Protein AF-A0A293MND3-F1 (afdb_monomer)

pLDDT: mean 81.27, std 21.1, range [29.98, 97.94]

Mean predicted aligned error: 9.17 Å

Solvent-accessible surface area (backbone atoms only — not comparable to full-atom values): 12453 Å² total; per-residue (Å²): 131,61,55,78,45,70,45,90,93,72,43,37,33,69,82,45,55,58,53,51,34,30,50,55,45,44,54,54,45,55,52,48,31,67,74,49,74,61,74,60,87,83,86,45,81,35,74,48,58,40,97,71,32,76,82,45,44,45,76,52,89,64,84,83,68,97,66,94,76,72,95,71,58,68,76,74,62,46,69,70,52,26,52,35,52,50,43,49,52,50,49,55,59,71,43,42,68,59,53,53,51,31,53,52,46,24,74,76,73,65,50,61,44,67,34,49,44,34,77,81,40,71,84,43,71,81,39,63,80,53,81,70,45,34,25,46,57,87,50,29,48,34,47,62,73,84,62,90,89,60,54,57,47,77,45,76,33,72,46,90,57,75,73,85,64,96,85,57,95,44,74,62,41,68,37,76,44,82,44,72,48,56,98,48,64,74,38,58,52,72,36,47,48,74,39,100,58,92,78,52,75,17,41,22,48,46,82

Radius of gyration: 21.66 Å; Cα contacts (8 Å, |Δi|>4): 285; chains: 1; bounding box: 49×46×65 Å

Foldseek 3Di:
DDQQDADPPRDGCVVCVQVVQQVVLVVVQVVVCVVVVVPDDDADEGAGDDVPSVVRHYYDPPDPDPDDDDDPDQPVPDDLSNQQVVLVVVVVVVCPVLVVVQVVVCVVPVDHQKAQPCVQQVVFPVSPPDDQWIDRHQAEIEHEDPDPPDQKDWDAQADDQPDDPPPDPADTHPDIDIDTDDSHQPPQAFHARQGPPRDHRHTYRYD

Structure (mmCIF, N/CA/C/O backbone):
data_AF-A0A293MND3-F1
#
_entry.id   AF-A0A293MND3-F1
#
loop_
_atom_site.group_PDB
_atom_site.id
_atom_site.type_symbol
_atom_site.label_atom_id
_atom_site.label_alt_id
_atom_site.label_comp_id
_atom_site.label_asym_id
_atom_site.label_entity_id
_atom_site.label_seq_id
_atom_site.pdbx_PDB_ins_code
_atom_site.Cartn_x
_atom_site.Cartn_y
_atom_site.Cartn_z
_atom_site.occupancy
_atom_site.B_iso_or_equiv
_atom_site.auth_seq_id
_atom_site.auth_comp_id
_atom_site.auth_asym_id
_atom_site.auth_atom_id
_atom_site.pdbx_PDB_model_num
ATOM 1 N N . MET A 1 1 ? -0.030 5.492 -26.997 1.00 87.81 1 MET A N 1
ATOM 2 C CA . MET A 1 1 ? 0.801 5.188 -28.184 1.00 87.81 1 MET A CA 1
ATOM 3 C C . MET A 1 1 ? -0.039 4.383 -29.156 1.00 87.81 1 MET A C 1
ATOM 5 O O . MET A 1 1 ? -0.885 3.617 -28.701 1.00 87.81 1 MET A O 1
ATOM 9 N N . HIS A 1 2 ? 0.155 4.570 -30.461 1.00 95.88 2 HIS A N 1
ATOM 10 C CA . HIS A 1 2 ? -0.535 3.750 -31.454 1.00 95.88 2 HIS A CA 1
ATOM 11 C C . HIS A 1 2 ? -0.013 2.309 -31.413 1.00 95.88 2 HIS A C 1
ATOM 13 O O . HIS A 1 2 ? 1.126 2.059 -31.014 1.00 95.88 2 HIS A O 1
ATOM 19 N N . LYS A 1 3 ? -0.876 1.346 -31.757 1.00 96.44 3 LYS A N 1
ATOM 20 C CA . LYS A 1 3 ? -0.573 -0.090 -31.636 1.00 96.44 3 LYS A CA 1
ATOM 21 C C . LYS A 1 3 ? 0.555 -0.549 -32.565 1.00 96.44 3 LYS A C 1
ATOM 23 O O . LYS A 1 3 ? 1.229 -1.513 -32.232 1.00 96.44 3 LYS A O 1
ATOM 28 N N . ASP A 1 4 ? 0.731 0.135 -33.686 1.00 96.81 4 ASP A N 1
ATOM 29 C CA . ASP A 1 4 ? 1.693 -0.106 -34.766 1.00 96.81 4 ASP A CA 1
ATOM 30 C C . ASP A 1 4 ? 3.052 0.585 -34.560 1.00 96.81 4 ASP A C 1
ATOM 32 O O . ASP A 1 4 ? 3.994 0.324 -35.310 1.00 96.81 4 ASP A O 1
ATOM 36 N N . CYS A 1 5 ? 3.196 1.429 -33.529 1.00 97.44 5 CYS A N 1
ATOM 37 C CA . CYS A 1 5 ? 4.492 2.002 -33.173 1.00 97.44 5 CYS A CA 1
ATOM 38 C C . CYS A 1 5 ? 5.519 0.885 -32.927 1.00 97.44 5 CYS A C 1
ATOM 40 O O . CYS A 1 5 ? 5.241 -0.067 -32.194 1.00 97.44 5 CYS A O 1
ATOM 42 N N . LYS A 1 6 ? 6.714 1.023 -33.508 1.00 96.88 6 LYS A N 1
ATOM 43 C CA . LYS A 1 6 ? 7.797 0.038 -33.400 1.00 96.88 6 LYS A CA 1
ATOM 44 C C . LYS A 1 6 ? 8.719 0.350 -32.218 1.00 96.88 6 LYS A C 1
ATOM 46 O O . LYS A 1 6 ? 9.127 1.494 -32.031 1.00 96.88 6 LYS A O 1
ATOM 51 N N . HIS A 1 7 ? 9.044 -0.675 -31.436 1.00 95.06 7 HIS A N 1
ATOM 52 C CA . HIS A 1 7 ? 10.008 -0.659 -30.329 1.00 95.06 7 HIS A CA 1
ATOM 53 C C . HIS A 1 7 ? 11.330 -1.314 -30.761 1.00 95.06 7 HIS A C 1
ATOM 55 O O . HIS A 1 7 ? 11.438 -1.881 -31.852 1.00 95.06 7 HIS A O 1
ATOM 61 N N . THR A 1 8 ? 12.350 -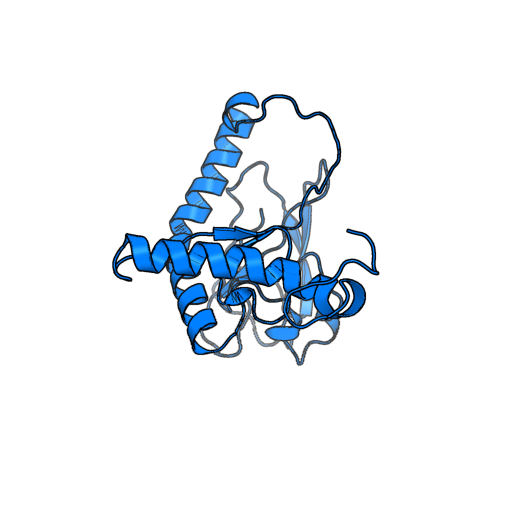1.252 -29.901 1.00 93.31 8 THR A N 1
ATOM 62 C CA . THR A 1 8 ? 13.639 -1.929 -30.117 1.00 93.31 8 THR A CA 1
ATOM 63 C C . THR A 1 8 ? 13.438 -3.407 -30.461 1.00 93.31 8 THR A C 1
ATOM 65 O O . THR A 1 8 ? 12.665 -4.100 -29.803 1.00 93.31 8 THR A O 1
ATOM 68 N N . GLY A 1 9 ? 14.132 -3.896 -31.494 1.00 94.31 9 GLY A N 1
ATOM 69 C CA . GLY A 1 9 ? 13.978 -5.269 -31.993 1.00 94.31 9 GLY A CA 1
ATOM 70 C C . GLY A 1 9 ? 12.811 -5.472 -32.970 1.00 94.31 9 GLY A C 1
ATOM 71 O O . GLY A 1 9 ? 12.560 -6.601 -33.369 1.00 94.31 9 GLY A O 1
ATOM 72 N N . GLY A 1 10 ? 12.110 -4.405 -33.374 1.00 96.00 10 GLY A N 1
ATOM 73 C CA . GLY A 1 10 ? 11.054 -4.461 -34.395 1.00 96.00 10 GLY A CA 1
ATOM 74 C C . GLY A 1 10 ? 9.662 -4.837 -33.873 1.00 96.00 10 GLY A C 1
ATOM 75 O O . GLY A 1 10 ? 8.718 -4.894 -34.663 1.00 96.00 10 GLY A O 1
ATOM 76 N N . TRP A 1 11 ? 9.520 -5.047 -32.562 1.00 96.69 11 TRP A N 1
ATOM 77 C CA . TRP A 1 11 ? 8.249 -5.354 -31.899 1.00 96.69 11 TRP A CA 1
ATOM 78 C C . TRP A 1 11 ? 7.243 -4.212 -32.018 1.00 96.69 11 TRP A C 1
ATOM 80 O O . TRP A 1 11 ? 7.616 -3.038 -31.958 1.00 96.69 11 TRP A O 1
ATOM 90 N N . GLU A 1 12 ? 5.959 -4.537 -32.152 1.00 97.62 12 GLU A N 1
ATOM 91 C CA . GLU A 1 12 ? 4.903 -3.531 -32.128 1.00 97.62 12 GLU A CA 1
ATOM 92 C C . GLU A 1 12 ? 4.508 -3.177 -30.699 1.00 97.62 12 GLU A C 1
ATOM 94 O O . GLU A 1 12 ? 4.601 -3.977 -29.769 1.00 97.62 12 GLU A O 1
ATOM 99 N N . HIS A 1 13 ? 4.001 -1.962 -30.504 1.00 97.44 13 HIS A N 1
ATOM 100 C CA . HIS A 1 13 ? 3.557 -1.518 -29.190 1.00 97.44 13 HIS A CA 1
ATOM 101 C C . HIS A 1 13 ? 2.450 -2.404 -28.609 1.00 97.44 13 HIS A C 1
ATOM 103 O O . HIS A 1 13 ? 2.401 -2.579 -27.394 1.00 97.44 13 HIS A O 1
ATOM 109 N N . ARG A 1 14 ? 1.589 -2.995 -29.450 1.00 97.25 14 ARG A N 1
ATOM 110 C CA . ARG A 1 14 ? 0.563 -3.953 -29.002 1.00 97.25 14 ARG A CA 1
ATOM 111 C C . ARG A 1 14 ? 1.148 -5.180 -28.294 1.00 97.25 14 ARG A C 1
ATOM 113 O O . ARG A 1 14 ? 0.486 -5.712 -27.411 1.00 97.25 14 ARG A O 1
ATOM 120 N N . ASP A 1 15 ? 2.365 -5.582 -28.657 1.00 96.56 15 ASP A N 1
ATOM 121 C CA . ASP A 1 15 ? 3.021 -6.779 -28.123 1.00 96.56 15 ASP A CA 1
ATOM 122 C C . ASP A 1 15 ? 3.613 -6.508 -26.733 1.00 96.56 15 ASP A C 1
ATOM 124 O O . ASP A 1 15 ? 3.696 -7.399 -25.893 1.00 96.56 15 ASP A O 1
ATOM 128 N N . VAL A 1 16 ? 4.003 -5.254 -26.472 1.00 95.50 16 VAL A N 1
ATOM 129 C CA . VAL A 1 16 ? 4.795 -4.871 -25.288 1.00 95.50 16 VAL A CA 1
ATOM 130 C C . VAL A 1 16 ? 4.128 -3.820 -24.396 1.00 95.50 16 VAL A C 1
ATOM 132 O O . VAL A 1 16 ? 4.735 -3.374 -23.422 1.00 95.50 16 VAL A O 1
ATOM 135 N N . HIS A 1 17 ? 2.888 -3.415 -24.694 1.00 95.81 17 HIS A N 1
ATOM 136 C CA . HIS A 1 17 ? 2.200 -2.291 -24.042 1.00 95.81 17 HIS A CA 1
ATOM 137 C C . HIS A 1 17 ? 2.291 -2.336 -22.509 1.00 95.81 17 HIS A C 1
ATOM 139 O O . HIS A 1 17 ? 2.743 -1.376 -21.887 1.00 95.81 17 HIS A O 1
ATOM 145 N N . ASN A 1 18 ? 1.934 -3.473 -21.903 1.00 95.19 18 ASN A N 1
ATOM 146 C CA . ASN A 1 18 ? 1.919 -3.619 -20.446 1.00 95.19 18 ASN A CA 1
ATOM 147 C C . ASN A 1 18 ? 3.329 -3.670 -19.834 1.00 95.19 18 ASN A C 1
ATOM 149 O O . ASN A 1 18 ? 3.538 -3.187 -18.722 1.00 95.19 18 ASN A O 1
ATOM 153 N N . MET A 1 19 ? 4.321 -4.194 -20.563 1.00 93.88 19 MET A N 1
ATOM 154 C CA . MET A 1 19 ? 5.710 -4.241 -20.089 1.00 93.88 19 MET A CA 1
ATOM 155 C C . MET A 1 19 ? 6.323 -2.847 -19.972 1.00 93.88 19 MET A C 1
ATOM 157 O O . MET A 1 19 ? 7.175 -2.623 -19.110 1.00 93.88 19 MET A O 1
ATOM 161 N N . TYR A 1 20 ? 5.861 -1.893 -20.785 1.00 91.44 20 TYR A N 1
ATOM 162 C CA . TYR A 1 20 ? 6.340 -0.514 -20.749 1.00 91.44 20 TYR A CA 1
ATOM 163 C C . TYR A 1 20 ? 6.213 0.107 -19.349 1.00 91.44 20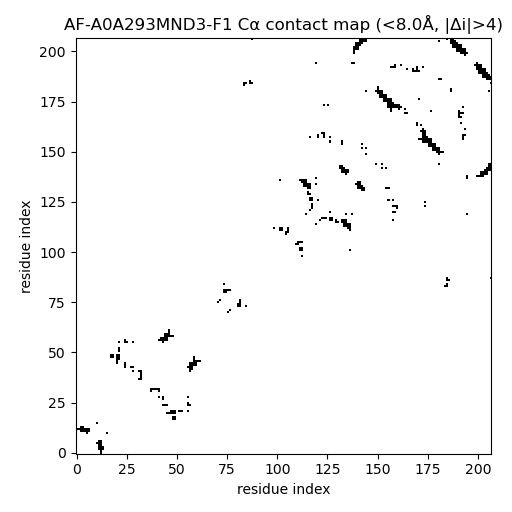 TYR A C 1
ATOM 165 O O . TYR A 1 20 ? 7.131 0.784 -18.882 1.00 91.44 20 TYR A O 1
ATOM 173 N N . GLY A 1 21 ? 5.121 -0.200 -18.636 1.00 89.69 21 GLY A N 1
ATOM 174 C CA . GLY A 1 21 ? 4.891 0.258 -17.265 1.00 89.69 21 GLY A CA 1
ATOM 175 C C . GLY A 1 21 ? 5.957 -0.205 -16.266 1.00 89.69 21 GLY A C 1
ATOM 176 O O . GLY A 1 21 ? 6.269 0.524 -15.331 1.00 89.69 21 GLY A O 1
ATOM 177 N N . MET A 1 22 ? 6.570 -1.373 -16.483 1.00 94.25 22 MET A N 1
ATOM 178 C CA . MET A 1 22 ? 7.662 -1.891 -15.650 1.00 94.25 22 MET A CA 1
ATOM 179 C C . MET A 1 22 ? 9.045 -1.372 -16.077 1.00 94.25 22 MET A C 1
ATOM 181 O O . MET A 1 22 ? 9.926 -1.209 -15.233 1.00 94.25 22 MET A O 1
ATOM 185 N N . MET A 1 23 ? 9.261 -1.103 -17.367 1.00 93.44 23 MET A N 1
ATOM 186 C CA . MET A 1 23 ? 10.576 -0.686 -17.880 1.00 93.44 23 MET A CA 1
ATOM 187 C C . MET A 1 23 ? 11.012 0.693 -17.361 1.00 93.44 23 MET A C 1
ATOM 189 O O . MET A 1 23 ? 12.193 0.909 -17.080 1.00 93.44 23 MET A O 1
ATOM 193 N N . LEU A 1 24 ? 10.070 1.622 -17.177 1.00 92.00 24 LEU A N 1
ATOM 194 C CA . LEU A 1 24 ? 10.358 2.955 -16.640 1.00 92.00 24 LEU A CA 1
ATOM 195 C C . LEU A 1 24 ? 10.934 2.926 -15.207 1.00 92.00 24 LEU A C 1
ATOM 197 O O . LEU A 1 24 ? 12.047 3.436 -15.021 1.00 92.00 24 LEU A O 1
ATOM 201 N N . PRO A 1 25 ? 10.271 2.318 -14.199 1.00 94.69 25 PRO A N 1
ATOM 202 C CA . PRO A 1 25 ? 10.843 2.219 -12.856 1.00 94.69 25 PRO A CA 1
ATOM 203 C C . PRO A 1 25 ? 12.149 1.412 -12.837 1.00 94.69 25 PRO A C 1
ATOM 205 O O . PRO A 1 25 ? 13.080 1.808 -12.138 1.00 94.69 25 PRO A O 1
ATOM 208 N N . LEU A 1 26 ? 12.281 0.362 -13.663 1.00 95.12 26 LEU A N 1
ATOM 209 C CA . LEU A 1 26 ? 13.539 -0.383 -13.814 1.00 95.12 26 LEU A CA 1
ATOM 210 C C . LEU A 1 26 ? 14.701 0.530 -14.242 1.00 95.12 26 LEU A C 1
ATOM 212 O O . LEU A 1 26 ? 15.737 0.551 -13.578 1.00 95.12 26 LEU A O 1
ATOM 216 N N . SER A 1 27 ? 14.535 1.318 -15.309 1.00 94.19 27 SER A N 1
ATOM 217 C CA . SER A 1 27 ? 15.592 2.230 -15.781 1.00 94.19 27 SER A CA 1
ATOM 218 C C . SER A 1 27 ? 15.976 3.278 -14.727 1.00 94.19 27 SER A C 1
ATOM 220 O O . SER A 1 27 ? 17.154 3.599 -14.550 1.00 94.19 27 SER A O 1
ATOM 222 N N . THR A 1 28 ? 14.987 3.756 -13.966 1.00 95.56 28 THR A N 1
ATOM 223 C CA . THR A 1 28 ? 15.182 4.733 -12.889 1.00 95.56 28 THR A CA 1
ATOM 224 C C . THR A 1 28 ? 15.978 4.124 -11.731 1.00 95.56 28 THR A C 1
ATOM 226 O O . THR A 1 28 ? 16.903 4.760 -11.224 1.00 95.56 28 THR A O 1
ATOM 229 N N . ILE A 1 29 ? 15.695 2.868 -11.362 1.00 94.75 29 ILE A N 1
ATOM 230 C CA . ILE A 1 29 ? 16.497 2.114 -10.388 1.00 94.75 29 ILE A CA 1
ATOM 231 C C . ILE A 1 29 ? 17.922 1.938 -10.871 1.00 94.75 29 ILE A C 1
ATOM 233 O O . ILE A 1 29 ? 18.842 2.261 -10.128 1.00 94.75 29 ILE A O 1
ATOM 237 N N . MET A 1 30 ? 18.122 1.454 -12.098 1.00 94.69 30 MET A N 1
ATOM 238 C CA . MET A 1 30 ? 19.469 1.220 -12.622 1.00 94.69 30 MET A CA 1
ATOM 239 C C . MET A 1 30 ? 20.304 2.501 -12.551 1.00 94.69 30 MET A C 1
ATOM 241 O O . MET A 1 30 ? 21.442 2.479 -12.087 1.00 94.69 30 MET A O 1
ATOM 245 N N . ARG A 1 31 ? 19.710 3.650 -12.902 1.00 96.00 31 ARG A N 1
ATOM 246 C CA . ARG A 1 31 ? 20.378 4.947 -12.765 1.00 96.00 31 ARG A CA 1
ATOM 247 C C . ARG A 1 31 ? 20.664 5.326 -11.309 1.00 96.00 31 ARG A C 1
ATOM 249 O O . ARG A 1 31 ? 21.727 5.884 -11.041 1.00 96.00 31 ARG A O 1
ATOM 256 N N . HIS A 1 32 ? 19.751 5.048 -10.379 1.00 96.25 32 HIS A N 1
ATOM 257 C CA . HIS A 1 32 ? 19.972 5.274 -8.949 1.00 96.25 32 HIS A CA 1
ATOM 258 C C . HIS A 1 32 ? 21.142 4.439 -8.416 1.00 96.25 32 HIS A C 1
ATOM 260 O O . HIS A 1 32 ? 22.030 4.988 -7.769 1.00 96.25 32 HIS A O 1
ATOM 266 N N . LEU A 1 33 ? 21.174 3.136 -8.713 1.00 94.62 33 LEU A N 1
ATOM 267 C CA . LEU A 1 33 ? 22.241 2.241 -8.257 1.00 94.62 33 LEU A CA 1
ATOM 268 C C . LEU A 1 33 ? 23.606 2.701 -8.774 1.00 94.62 33 LEU A C 1
ATOM 270 O O . LEU A 1 33 ? 24.546 2.777 -7.994 1.00 94.62 33 LEU A O 1
ATOM 274 N N . LEU A 1 34 ? 23.694 3.107 -10.045 1.00 96.00 34 LEU A N 1
ATOM 275 C CA . LEU A 1 34 ? 24.924 3.669 -10.613 1.00 96.00 34 LEU A CA 1
ATOM 276 C C . LEU A 1 34 ? 25.357 4.967 -9.919 1.00 96.00 34 LEU A C 1
ATOM 278 O O . LEU A 1 34 ? 26.541 5.180 -9.690 1.00 96.00 34 LEU A O 1
ATOM 282 N N . ARG A 1 35 ? 24.408 5.849 -9.579 1.00 97.00 35 ARG A N 1
ATOM 283 C CA . ARG A 1 35 ? 24.710 7.137 -8.931 1.00 97.00 35 ARG A CA 1
ATOM 284 C C . ARG A 1 35 ? 25.299 6.969 -7.531 1.00 97.00 35 ARG A C 1
ATOM 286 O O . ARG A 1 35 ? 26.095 7.805 -7.117 1.00 97.00 35 ARG A O 1
ATOM 293 N N . PHE A 1 36 ? 24.863 5.946 -6.806 1.00 96.31 36 PHE A N 1
ATOM 294 C CA . PHE A 1 36 ? 25.227 5.734 -5.407 1.00 96.31 36 PHE A CA 1
ATOM 295 C C . PHE A 1 36 ? 26.122 4.512 -5.206 1.00 96.31 36 PHE A C 1
ATOM 297 O O . PHE A 1 36 ? 26.222 4.037 -4.080 1.00 96.31 36 PHE A O 1
ATOM 304 N N . ASP A 1 37 ? 26.732 3.986 -6.272 1.00 95.56 37 ASP A N 1
ATOM 305 C CA . ASP A 1 37 ? 27.557 2.770 -6.239 1.00 95.56 37 ASP A CA 1
ATOM 306 C C . ASP A 1 37 ? 26.886 1.622 -5.461 1.00 95.56 37 ASP A C 1
ATOM 308 O O . ASP A 1 37 ? 27.463 0.966 -4.600 1.00 95.56 37 ASP A O 1
ATOM 312 N N . ASN A 1 38 ? 25.578 1.467 -5.687 1.00 93.81 38 ASN A N 1
ATOM 313 C CA . ASN A 1 38 ? 24.722 0.483 -5.029 1.00 93.81 38 ASN A CA 1
ATOM 314 C C . ASN A 1 38 ? 24.689 0.553 -3.479 1.00 93.81 38 ASN A C 1
ATOM 316 O O . ASN A 1 38 ? 24.187 -0.360 -2.829 1.00 93.81 38 ASN A O 1
ATOM 320 N N . SER A 1 39 ? 25.176 1.638 -2.867 1.00 96.75 39 SER A N 1
ATOM 321 C CA . SER A 1 39 ? 25.253 1.783 -1.403 1.00 96.75 39 SER A CA 1
ATOM 322 C C . SER A 1 39 ? 23.913 2.107 -0.731 1.00 96.75 39 SER A C 1
ATOM 324 O O . SER A 1 39 ? 23.760 1.911 0.475 1.00 96.75 39 SER A O 1
ATOM 326 N N . LEU A 1 40 ? 22.926 2.592 -1.494 1.00 96.38 40 LEU A N 1
ATOM 327 C CA . LEU A 1 40 ? 21.614 3.005 -0.991 1.00 96.38 40 LEU A CA 1
ATOM 328 C C . LEU A 1 40 ? 20.482 2.280 -1.720 1.00 96.38 40 LEU A C 1
ATOM 330 O O . LEU A 1 40 ? 20.478 2.168 -2.949 1.00 96.38 40 LEU A O 1
ATOM 334 N N . ARG A 1 41 ? 19.465 1.858 -0.960 1.00 95.69 41 ARG A N 1
ATOM 335 C CA . ARG A 1 41 ? 18.233 1.287 -1.520 1.00 95.69 41 ARG A CA 1
ATOM 336 C C . ARG A 1 41 ? 17.371 2.391 -2.153 1.00 95.69 41 ARG A C 1
ATOM 338 O O . ARG A 1 41 ? 17.131 3.400 -1.490 1.00 95.69 41 ARG A O 1
ATOM 345 N N . PRO A 1 42 ? 16.887 2.215 -3.396 1.00 95.50 42 PRO A N 1
ATOM 346 C CA . PRO A 1 42 ? 16.032 3.197 -4.052 1.00 95.50 42 PRO A CA 1
ATOM 347 C C . PRO A 1 42 ? 14.611 3.193 -3.474 1.00 95.50 42 PRO A C 1
ATOM 349 O O . PRO A 1 42 ? 14.094 2.157 -3.060 1.00 95.50 42 PRO A O 1
ATOM 352 N N . PHE A 1 43 ? 13.947 4.345 -3.546 1.00 95.75 43 PHE A N 1
ATOM 353 C CA . PHE A 1 43 ? 12.498 4.465 -3.387 1.00 95.75 43 PHE A CA 1
ATOM 354 C C . PHE A 1 43 ? 11.915 5.111 -4.644 1.00 95.75 43 PHE A C 1
ATOM 356 O O . PHE A 1 43 ? 12.183 6.278 -4.928 1.00 95.75 43 PHE A O 1
ATOM 363 N N . ILE A 1 44 ? 11.143 4.340 -5.411 1.00 95.81 44 ILE A N 1
ATOM 364 C CA . ILE A 1 44 ? 10.484 4.781 -6.644 1.00 95.81 44 ILE A CA 1
ATOM 365 C C . ILE A 1 44 ? 9.012 4.395 -6.566 1.00 95.81 44 ILE A C 1
ATOM 367 O O . ILE A 1 44 ? 8.672 3.272 -6.192 1.00 95.81 44 ILE A O 1
ATOM 371 N N . LEU A 1 45 ? 8.153 5.346 -6.922 1.00 96.31 45 LEU A N 1
ATOM 372 C CA . LEU A 1 45 ? 6.712 5.169 -7.020 1.00 96.31 45 LEU A CA 1
ATOM 373 C C . LEU A 1 45 ? 6.322 5.168 -8.501 1.00 96.31 45 LEU A C 1
ATOM 375 O O . LEU A 1 45 ? 6.678 6.095 -9.228 1.00 96.31 45 LEU A O 1
ATOM 379 N N . SER A 1 46 ? 5.597 4.142 -8.945 1.00 95.88 46 SER A N 1
ATOM 380 C CA . SER A 1 46 ? 5.110 4.019 -10.322 1.00 95.88 46 SER A CA 1
ATOM 381 C C . SER A 1 46 ? 3.588 3.897 -10.366 1.00 95.88 46 SER A C 1
ATOM 383 O O . SER A 1 46 ? 2.983 3.245 -9.519 1.00 95.88 46 SER A O 1
ATOM 385 N N . ARG A 1 47 ? 2.957 4.494 -11.384 1.00 96.00 47 ARG A N 1
ATOM 386 C CA . ARG A 1 47 ? 1.519 4.299 -11.655 1.00 96.00 47 ARG A CA 1
ATOM 387 C C . ARG A 1 47 ? 1.248 2.983 -12.370 1.00 96.00 47 ARG A C 1
ATOM 389 O O . ARG A 1 47 ? 0.262 2.312 -12.107 1.00 96.00 47 ARG A O 1
ATOM 396 N N . SER A 1 48 ? 2.103 2.662 -13.334 1.00 95.12 48 SER A N 1
ATOM 397 C CA . SER A 1 48 ? 1.951 1.505 -14.209 1.00 95.12 48 SER A CA 1
ATOM 398 C C . SER A 1 48 ? 2.919 0.415 -13.779 1.00 95.12 48 SER A C 1
ATOM 400 O O . SER A 1 48 ? 4.022 0.694 -13.308 1.00 95.12 48 SER A O 1
ATOM 402 N N . PHE A 1 49 ? 2.498 -0.832 -13.926 1.00 95.75 49 PHE A N 1
ATOM 403 C CA . PHE A 1 49 ? 3.238 -1.987 -13.444 1.00 95.75 49 PHE A CA 1
ATOM 404 C C . PHE A 1 49 ? 2.883 -3.224 -14.268 1.00 95.75 49 PHE A C 1
ATOM 406 O O . PHE A 1 49 ? 1.883 -3.253 -14.983 1.00 95.75 49 PHE A O 1
ATOM 413 N N . PHE A 1 50 ? 3.730 -4.240 -14.167 1.00 96.81 50 PHE A N 1
ATOM 414 C CA . PHE A 1 50 ? 3.533 -5.554 -14.759 1.00 96.81 50 PHE A CA 1
ATOM 415 C C . PHE A 1 50 ? 4.053 -6.631 -13.800 1.00 96.81 50 PHE A C 1
ATOM 417 O O . PHE A 1 50 ? 4.549 -6.317 -12.713 1.00 96.81 50 PHE A O 1
ATOM 424 N N . ILE A 1 51 ? 3.954 -7.908 -14.176 1.00 95.38 51 ILE A N 1
ATOM 425 C CA . ILE A 1 51 ? 4.521 -8.990 -13.366 1.00 95.38 51 ILE A CA 1
ATOM 426 C C . ILE A 1 51 ? 6.021 -8.754 -13.131 1.00 95.38 51 ILE A 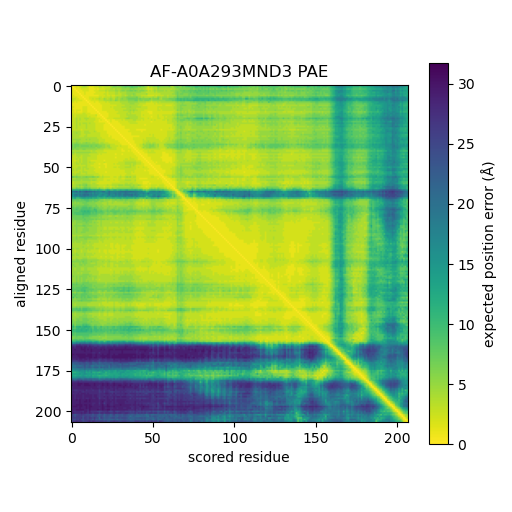C 1
ATOM 428 O O . ILE A 1 51 ? 6.792 -8.550 -14.067 1.00 95.38 51 ILE A O 1
ATOM 432 N N . GLY A 1 52 ? 6.442 -8.759 -11.864 1.00 94.56 52 GLY A N 1
ATOM 433 C CA . GLY A 1 52 ? 7.822 -8.469 -11.475 1.00 94.56 52 GLY A CA 1
ATOM 434 C C . GLY A 1 52 ? 8.090 -7.021 -11.061 1.00 94.56 52 GLY A C 1
ATOM 435 O O . GLY A 1 52 ? 9.166 -6.753 -10.525 1.00 94.56 52 GLY A O 1
ATOM 436 N N . SER A 1 53 ? 7.135 -6.100 -11.237 1.00 95.62 53 SER A N 1
ATOM 437 C CA . SER A 1 53 ? 7.275 -4.704 -10.804 1.00 95.62 53 SER A CA 1
ATOM 438 C C . SER A 1 53 ? 7.525 -4.539 -9.303 1.00 95.62 53 SER A C 1
ATOM 440 O O . SER A 1 53 ? 8.143 -3.550 -8.922 1.00 95.62 53 SER A O 1
ATOM 442 N N . GLN A 1 54 ? 7.137 -5.505 -8.462 1.00 94.94 54 GLN A N 1
ATOM 443 C CA . GLN A 1 54 ? 7.408 -5.485 -7.018 1.00 94.94 54 GLN A CA 1
ATOM 444 C C . GLN A 1 54 ? 8.907 -5.435 -6.680 1.00 94.94 54 GLN A C 1
ATOM 446 O O . GLN A 1 54 ? 9.284 -4.983 -5.606 1.00 94.94 54 GLN A O 1
ATOM 451 N N . ARG A 1 55 ? 9.783 -5.845 -7.611 1.00 94.00 55 ARG A N 1
ATOM 452 C CA . ARG A 1 55 ? 11.243 -5.726 -7.456 1.00 94.00 55 ARG A CA 1
ATOM 453 C C . ARG A 1 55 ? 11.743 -4.287 -7.574 1.00 94.00 55 ARG A C 1
ATOM 455 O O . ARG A 1 55 ? 12.899 -4.024 -7.256 1.00 94.00 55 ARG A O 1
ATOM 462 N N . TYR A 1 56 ? 10.912 -3.381 -8.097 1.00 93.38 56 TYR A N 1
ATOM 463 C CA . TYR A 1 56 ? 11.343 -2.065 -8.560 1.00 93.38 56 TYR A CA 1
ATOM 464 C C . TYR A 1 56 ? 10.680 -0.879 -7.846 1.00 93.38 56 TYR A C 1
ATOM 466 O O . TYR A 1 56 ? 10.791 0.256 -8.309 1.00 93.38 56 TYR A O 1
ATOM 474 N N . GLY A 1 57 ? 10.020 -1.118 -6.712 1.00 91.69 57 GLY A N 1
ATOM 475 C CA . GLY A 1 57 ? 9.460 -0.065 -5.870 1.00 91.69 57 GLY A CA 1
ATOM 476 C C . GLY A 1 57 ? 7.978 -0.259 -5.575 1.00 91.69 57 GLY A C 1
ATOM 477 O O . GLY A 1 57 ? 7.485 -1.383 -5.509 1.00 91.69 57 GLY A O 1
ATOM 478 N N . ALA A 1 58 ? 7.280 0.854 -5.366 1.00 94.69 58 ALA A N 1
ATOM 479 C CA . ALA A 1 58 ? 5.876 0.875 -4.982 1.00 94.69 58 ALA A CA 1
ATOM 480 C C . ALA A 1 58 ? 4.960 1.226 -6.163 1.00 94.69 58 ALA A C 1
ATOM 482 O O . ALA A 1 58 ? 5.331 1.995 -7.054 1.00 94.69 58 ALA A O 1
ATOM 483 N N . GLY A 1 59 ? 3.740 0.689 -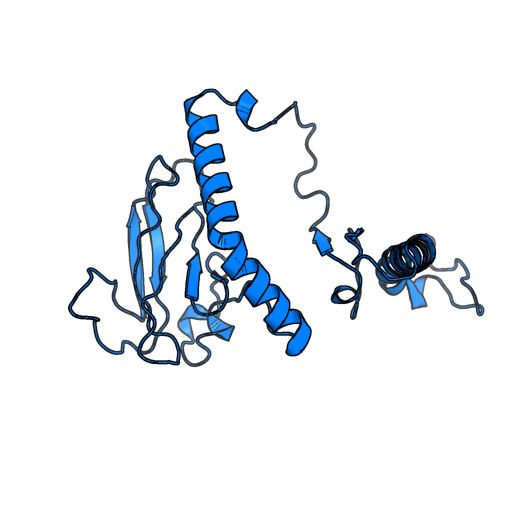6.131 1.00 94.81 59 GLY A N 1
ATOM 484 C CA . GLY A 1 59 ? 2.633 1.098 -6.993 1.00 94.81 59 GLY A CA 1
ATOM 485 C C . GLY A 1 59 ? 1.621 1.964 -6.238 1.00 94.81 59 GLY A C 1
ATOM 486 O O . GLY A 1 59 ? 1.494 1.841 -5.021 1.00 94.81 59 GLY A O 1
ATOM 487 N N . TRP A 1 60 ? 0.875 2.809 -6.950 1.00 96.25 60 TRP A N 1
ATOM 488 C CA . TRP A 1 60 ? -0.349 3.433 -6.427 1.00 96.25 60 TRP A CA 1
ATOM 489 C C . TRP A 1 60 ? -1.468 3.370 -7.473 1.00 96.25 60 TRP A C 1
ATOM 491 O O . TRP A 1 60 ? -1.206 3.227 -8.666 1.00 96.25 60 TRP A O 1
ATOM 501 N N . THR A 1 61 ? -2.718 3.484 -7.028 1.00 95.31 61 THR A N 1
ATOM 502 C CA . THR A 1 61 ? -3.930 3.233 -7.828 1.00 95.31 61 THR A CA 1
ATOM 503 C C . THR A 1 61 ? -4.299 4.337 -8.824 1.00 95.31 61 THR A C 1
ATOM 505 O O . THR A 1 61 ? -5.388 4.311 -9.387 1.00 95.31 61 THR A O 1
ATOM 508 N N . GLY A 1 62 ? -3.420 5.304 -9.077 1.00 93.00 62 GLY A N 1
ATOM 509 C CA . GLY A 1 62 ? -3.698 6.379 -10.024 1.00 93.00 62 GLY A CA 1
ATOM 510 C C . GLY A 1 62 ? -4.642 7.454 -9.480 1.00 93.00 62 GLY A C 1
ATOM 511 O O . GLY A 1 62 ? -4.780 7.661 -8.271 1.00 93.00 62 GLY A O 1
ATOM 512 N N . ASP A 1 63 ? -5.264 8.168 -10.409 1.00 90.88 63 ASP A N 1
ATOM 513 C CA . ASP A 1 63 ? -6.176 9.271 -10.128 1.00 90.88 63 ASP A CA 1
ATOM 514 C C . ASP A 1 63 ? -7.538 8.691 -9.705 1.00 90.88 63 ASP A C 1
ATOM 516 O O . ASP A 1 63 ? -8.365 8.338 -10.541 1.00 90.88 63 ASP A O 1
ATOM 520 N N . ASN A 1 64 ? -7.735 8.514 -8.395 1.00 88.38 64 ASN A N 1
ATOM 521 C CA . ASN A 1 64 ? -8.880 7.800 -7.814 1.00 88.38 64 ASN A CA 1
ATOM 522 C C . ASN A 1 64 ? -10.205 8.578 -7.870 1.00 88.38 64 ASN A C 1
ATOM 524 O O . ASN A 1 64 ? -11.262 7.965 -7.954 1.00 88.38 64 ASN A O 1
ATOM 528 N N . MET A 1 65 ? -10.145 9.910 -7.826 1.00 83.50 65 MET A N 1
ATOM 529 C CA . MET A 1 65 ? -11.274 10.816 -8.050 1.00 83.50 65 MET A CA 1
ATOM 530 C C . MET A 1 65 ? -10.782 11.991 -8.897 1.00 83.50 65 MET A C 1
ATOM 532 O O . MET A 1 65 ? -9.789 12.634 -8.553 1.00 83.50 65 MET A O 1
ATOM 536 N N . ALA A 1 66 ? -11.465 12.279 -10.004 1.00 59.22 66 ALA A N 1
ATOM 537 C CA . ALA A 1 66 ? -11.087 13.337 -10.940 1.00 59.22 66 ALA A CA 1
ATOM 538 C C . ALA A 1 66 ? -11.800 14.661 -10.610 1.00 59.22 66 ALA A C 1
ATOM 540 O O . ALA A 1 66 ? -12.615 15.153 -11.387 1.00 59.22 66 ALA A O 1
ATOM 541 N N . GLU A 1 67 ? -11.495 15.238 -9.445 1.00 76.44 67 GLU A N 1
ATOM 542 C CA . GLU A 1 67 ? -12.043 16.528 -9.009 1.00 76.44 67 GLU A CA 1
ATOM 543 C C . GLU A 1 67 ? -10.938 17.565 -8.773 1.00 76.44 67 GLU A C 1
ATOM 545 O O . GLU A 1 67 ? -9.838 17.247 -8.318 1.00 76.44 67 GLU A O 1
ATOM 550 N N . TRP A 1 68 ? -11.235 18.837 -9.051 1.00 72.81 68 TRP A N 1
ATOM 551 C CA . TRP A 1 68 ? -10.344 19.950 -8.724 1.00 72.81 68 TRP A CA 1
ATOM 552 C C . TRP A 1 68 ? -10.243 20.111 -7.203 1.00 72.81 68 TRP A C 1
ATOM 554 O O . TRP A 1 68 ? -11.134 20.665 -6.558 1.00 72.81 68 TRP A O 1
ATOM 564 N N . THR A 1 69 ? -9.145 19.642 -6.607 1.00 78.81 69 THR A N 1
ATOM 565 C CA . THR A 1 69 ? -8.971 19.692 -5.151 1.00 78.81 69 THR A CA 1
ATOM 566 C C . THR A 1 69 ? -8.374 21.021 -4.696 1.00 78.81 69 THR A C 1
ATOM 568 O O . THR A 1 69 ? -7.305 21.423 -5.159 1.00 78.81 69 THR A O 1
ATOM 571 N N . ARG A 1 70 ? -9.016 21.677 -3.723 1.00 85.94 70 ARG A N 1
ATOM 572 C CA . ARG A 1 70 ? -8.387 22.757 -2.941 1.00 85.94 70 ARG A CA 1
ATOM 573 C C . ARG A 1 70 ? -7.241 22.197 -2.084 1.00 85.94 70 ARG A C 1
ATOM 575 O O . ARG A 1 70 ? -7.143 20.986 -1.880 1.00 85.94 70 ARG A O 1
ATOM 582 N N . ARG A 1 71 ? -6.395 23.087 -1.549 1.00 90.50 71 ARG A N 1
ATOM 583 C CA . ARG A 1 71 ? -5.389 22.724 -0.536 1.00 90.50 71 ARG A CA 1
ATOM 584 C C . ARG A 1 71 ? -6.046 21.977 0.627 1.00 90.50 71 ARG A C 1
ATOM 586 O O . ARG A 1 71 ? -7.096 22.394 1.112 1.00 90.50 71 ARG A O 1
ATOM 593 N N . ARG A 1 72 ? -5.428 20.871 1.034 1.00 92.06 72 ARG A N 1
ATOM 594 C CA . ARG A 1 72 ? -5.993 19.878 1.963 1.00 92.06 72 ARG A CA 1
ATOM 595 C C . ARG A 1 72 ? -4.931 19.260 2.865 1.00 92.06 72 ARG A C 1
ATOM 597 O O . ARG A 1 72 ? -5.025 18.094 3.241 1.00 92.06 72 ARG A O 1
ATOM 604 N N . GLU A 1 73 ? -3.885 20.017 3.173 1.00 94.56 73 GLU A N 1
ATOM 605 C CA . GLU A 1 73 ? -2.920 19.598 4.178 1.00 94.56 73 GLU A CA 1
ATOM 606 C C . GLU A 1 73 ? -3.641 19.369 5.523 1.00 94.56 73 GLU A C 1
ATOM 608 O O . GLU A 1 73 ? -4.595 20.089 5.827 1.00 94.56 73 GLU A O 1
ATOM 613 N N . PRO A 1 74 ? -3.221 18.396 6.354 1.00 92.88 74 PRO A N 1
ATOM 614 C CA . PRO A 1 74 ? -3.976 17.977 7.541 1.00 92.88 74 PRO A CA 1
ATOM 615 C C . PRO A 1 74 ? -4.405 19.092 8.505 1.00 92.88 74 PRO A C 1
ATOM 617 O O . PRO A 1 74 ? -5.462 18.992 9.120 1.00 92.88 74 PRO A O 1
ATOM 620 N N . TRP A 1 75 ? -3.606 20.154 8.628 1.00 93.62 75 TRP A N 1
ATOM 621 C CA . TRP A 1 75 ? -3.863 21.301 9.510 1.00 93.62 75 TRP A CA 1
ATOM 622 C C . TRP A 1 75 ? -4.905 22.295 8.972 1.00 93.62 75 TRP A C 1
ATOM 624 O O . TRP A 1 75 ? -5.252 23.254 9.656 1.00 93.62 75 TRP A O 1
ATOM 634 N N . MET A 1 76 ? -5.416 22.092 7.756 1.00 94.50 76 MET A N 1
ATOM 635 C CA . MET A 1 76 ? -6.402 22.975 7.123 1.00 94.50 76 MET A CA 1
ATOM 636 C C . MET A 1 76 ? -7.845 22.709 7.595 1.00 94.50 76 MET A C 1
ATOM 638 O O . MET A 1 76 ? -8.730 23.514 7.319 1.00 94.50 76 MET A O 1
ATOM 642 N N . PHE A 1 77 ? -8.099 21.604 8.306 1.00 89.44 77 PHE A N 1
ATOM 643 C CA . PHE A 1 77 ? -9.447 21.112 8.648 1.00 89.44 77 PHE A CA 1
ATOM 644 C C . PHE A 1 77 ? -9.904 21.432 10.084 1.00 89.44 77 PHE A C 1
ATOM 646 O O . PHE A 1 77 ? -10.802 20.773 10.615 1.00 89.44 77 PHE A O 1
ATOM 653 N N . GLY A 1 78 ? -9.284 22.425 10.729 1.00 94.62 78 GLY A N 1
ATOM 654 C CA . GLY A 1 78 ? -9.553 22.789 12.124 1.00 94.62 78 GLY A CA 1
ATOM 655 C C . GLY A 1 78 ? -8.872 21.865 13.140 1.00 94.62 78 GLY A C 1
ATOM 656 O O . GLY A 1 78 ? -8.323 20.815 12.795 1.00 94.62 78 GLY A O 1
ATOM 657 N N . GLU A 1 79 ? -8.876 22.268 14.412 1.00 94.19 79 GLU A N 1
ATOM 658 C CA . GLU A 1 79 ? -8.085 21.599 15.456 1.00 94.19 79 GLU A CA 1
ATOM 659 C C . GLU A 1 79 ? -8.578 20.174 15.754 1.00 94.19 79 GLU A C 1
ATOM 661 O O . GLU A 1 79 ? -7.756 19.273 15.896 1.00 94.19 79 GLU A O 1
ATOM 666 N N . GLU A 1 80 ? -9.895 19.937 15.770 1.00 90.75 80 GLU A N 1
ATOM 667 C CA . GLU A 1 80 ? -10.465 18.601 16.010 1.00 90.75 80 GLU A CA 1
ATOM 668 C C . GLU A 1 80 ? -9.964 17.586 14.969 1.00 90.75 80 GLU A C 1
ATOM 670 O O . GLU A 1 80 ? -9.304 16.606 15.320 1.00 90.75 80 GLU A O 1
ATOM 675 N N . SER A 1 81 ? -10.175 17.859 13.677 1.00 89.38 81 SER A N 1
ATOM 676 C CA . SER A 1 81 ? -9.701 17.010 12.575 1.00 89.38 81 SER A CA 1
ATOM 677 C C . SER A 1 81 ? -8.183 16.841 12.597 1.00 89.38 81 SER A C 1
ATOM 679 O O . SER A 1 81 ? -7.666 15.740 12.409 1.00 89.38 81 SER A O 1
ATOM 681 N N . THR A 1 82 ? -7.449 17.921 12.880 1.00 93.50 82 THR A N 1
ATOM 682 C CA . THR A 1 82 ? -5.984 17.881 12.953 1.00 93.50 82 THR A CA 1
ATOM 683 C C . THR A 1 82 ? -5.512 16.942 14.063 1.00 93.50 82 THR A C 1
ATOM 685 O O . THR A 1 82 ? -4.568 16.178 13.858 1.00 93.50 82 THR A O 1
ATOM 688 N N . GLN A 1 83 ? -6.162 16.947 15.231 1.00 92.06 83 GLN A N 1
ATOM 689 C CA . GLN A 1 83 ? -5.852 16.027 16.328 1.00 92.06 83 GLN A CA 1
ATOM 690 C C . GLN A 1 83 ? -6.134 14.570 15.954 1.00 92.06 83 GLN A C 1
ATOM 692 O O . GLN A 1 83 ? -5.309 13.705 16.258 1.00 92.06 83 GLN A O 1
ATOM 697 N N . LEU A 1 84 ? -7.244 14.306 15.258 1.00 88.00 84 LEU A N 1
ATOM 698 C CA . LEU A 1 84 ? -7.590 12.970 14.762 1.00 88.00 84 LEU A CA 1
ATOM 699 C C . LEU A 1 84 ? -6.547 12.452 13.766 1.00 88.00 84 LEU A C 1
ATOM 701 O O . LEU A 1 84 ? -5.990 11.371 13.967 1.00 88.00 84 LEU A O 1
ATOM 705 N N . ILE A 1 85 ? -6.209 13.255 12.753 1.00 89.75 85 ILE A N 1
ATOM 706 C CA . ILE A 1 85 ? -5.200 12.898 11.747 1.00 89.75 85 ILE A CA 1
ATOM 707 C C . ILE A 1 85 ? -3.834 12.701 12.414 1.00 89.75 85 ILE A C 1
ATOM 709 O O . ILE A 1 85 ? -3.143 11.721 12.146 1.00 89.75 85 ILE A O 1
ATOM 713 N N . ARG A 1 86 ? -3.446 13.585 13.342 1.00 92.81 86 ARG A N 1
ATOM 714 C CA . ARG A 1 86 ? -2.187 13.474 14.095 1.00 92.81 86 ARG A CA 1
ATOM 715 C C . ARG A 1 86 ? -2.119 12.180 14.902 1.00 92.81 86 ARG A C 1
ATOM 717 O O . ARG A 1 86 ? -1.055 11.566 14.959 1.00 92.81 86 ARG A O 1
ATOM 724 N N . ALA A 1 87 ? -3.215 11.767 15.531 1.00 88.88 87 ALA A N 1
ATOM 725 C CA . ALA A 1 87 ? -3.271 10.521 16.284 1.00 88.88 87 ALA A CA 1
ATOM 726 C C . ALA A 1 87 ? -3.150 9.290 15.364 1.00 88.88 87 ALA A C 1
ATOM 728 O O . ALA A 1 87 ? -2.351 8.403 15.664 1.00 88.88 87 ALA A O 1
ATOM 729 N N . ALA A 1 88 ? -3.824 9.279 14.207 1.00 88.38 88 ALA A N 1
ATOM 730 C CA . ALA A 1 88 ? -3.666 8.227 13.197 1.00 88.38 88 ALA A CA 1
ATOM 731 C C . ALA A 1 88 ? -2.223 8.149 12.656 1.00 88.38 88 ALA A C 1
ATOM 733 O O . ALA A 1 88 ? -1.633 7.069 12.589 1.00 88.38 88 ALA A O 1
ATOM 734 N N . VAL A 1 89 ? -1.604 9.298 12.354 1.00 92.12 89 VAL A N 1
ATOM 735 C CA . VAL A 1 89 ? -0.194 9.371 11.936 1.00 92.12 89 VAL A CA 1
ATOM 736 C C . VAL A 1 89 ? 0.722 8.831 13.036 1.00 92.12 89 VAL A C 1
ATOM 738 O O . VAL A 1 89 ? 1.547 7.964 12.766 1.00 92.12 89 VAL A O 1
ATOM 741 N N . ARG A 1 90 ? 0.563 9.264 14.293 1.00 93.62 90 ARG A N 1
ATOM 742 C CA . ARG A 1 90 ? 1.365 8.745 15.417 1.00 93.62 90 ARG A CA 1
ATOM 743 C C . ARG A 1 90 ? 1.241 7.233 15.567 1.00 93.62 90 ARG A C 1
ATOM 745 O O . ARG A 1 90 ? 2.248 6.572 15.801 1.00 93.62 90 ARG A O 1
ATOM 752 N N . MET A 1 91 ? 0.041 6.688 15.387 1.00 89.50 91 MET A N 1
ATOM 753 C CA . MET A 1 91 ? -0.183 5.247 15.424 1.00 89.50 91 MET A CA 1
ATOM 754 C C . MET A 1 91 ? 0.576 4.529 14.304 1.00 89.50 91 MET A C 1
ATOM 756 O O . MET A 1 91 ? 1.309 3.581 14.573 1.00 89.50 91 MET A O 1
ATOM 760 N N . ARG A 1 92 ? 0.500 5.023 13.061 1.00 92.19 92 ARG A N 1
ATOM 761 C CA . ARG A 1 92 ? 1.294 4.482 11.946 1.00 92.19 92 ARG A CA 1
ATOM 762 C C . ARG A 1 92 ? 2.791 4.476 12.264 1.00 92.19 92 ARG A C 1
ATOM 764 O O . ARG A 1 92 ? 3.461 3.487 11.976 1.00 92.19 92 ARG A O 1
ATOM 771 N N . TYR A 1 93 ? 3.302 5.551 12.863 1.00 94.69 93 TYR A N 1
ATOM 772 C CA . TYR A 1 93 ? 4.708 5.644 13.261 1.00 94.69 93 TYR A CA 1
ATOM 773 C C . TYR A 1 93 ? 5.068 4.661 14.385 1.00 94.69 93 TYR A C 1
ATOM 775 O O . TYR A 1 93 ? 6.127 4.042 14.323 1.00 94.69 93 TYR A O 1
ATOM 783 N N . ALA A 1 94 ? 4.180 4.452 15.361 1.00 93.75 94 ALA A N 1
ATOM 784 C CA . ALA A 1 94 ? 4.373 3.461 16.421 1.00 93.75 94 ALA A CA 1
ATOM 785 C C . ALA A 1 94 ? 4.471 2.023 15.873 1.00 93.75 94 ALA A C 1
ATOM 787 O O . ALA A 1 94 ? 5.246 1.223 16.390 1.00 93.75 94 ALA A O 1
ATOM 788 N N . TYR A 1 95 ? 3.750 1.713 14.789 1.00 94.00 95 TYR A N 1
ATOM 789 C CA . TYR A 1 95 ? 3.798 0.408 14.118 1.00 94.00 95 TYR A CA 1
ATOM 790 C C . TYR A 1 95 ? 4.892 0.276 13.044 1.00 94.00 95 TYR A C 1
ATOM 792 O O . TYR A 1 95 ? 4.962 -0.763 12.387 1.00 94.00 95 TYR A O 1
ATOM 800 N N . LEU A 1 96 ? 5.769 1.267 12.838 1.00 96.44 96 LEU A N 1
ATOM 801 C CA . LEU A 1 96 ? 6.858 1.149 11.853 1.00 96.44 96 LEU A CA 1
ATOM 802 C C . LEU A 1 96 ? 7.732 -0.106 12.034 1.00 96.44 96 LEU A C 1
ATOM 804 O O . LEU A 1 96 ? 8.054 -0.711 11.011 1.00 96.44 96 LEU A O 1
ATOM 808 N N . PRO A 1 97 ? 8.073 -0.556 13.263 1.00 96.88 97 PRO A N 1
ATOM 809 C CA . PRO A 1 97 ? 8.811 -1.805 13.442 1.00 96.88 97 PRO A CA 1
ATOM 810 C C . PRO A 1 97 ? 8.064 -3.027 12.895 1.00 96.88 97 PRO A C 1
ATOM 812 O O . PRO A 1 97 ? 8.671 -3.860 12.229 1.00 96.88 97 PRO A O 1
ATOM 815 N N . LEU A 1 98 ? 6.744 -3.110 13.109 1.00 94.69 98 LEU A N 1
ATOM 816 C CA . LEU A 1 98 ? 5.910 -4.181 12.553 1.00 94.69 98 LEU A CA 1
ATOM 817 C C . LEU A 1 98 ? 5.920 -4.133 11.023 1.00 94.69 98 LEU A C 1
ATOM 819 O O . LEU A 1 98 ? 6.237 -5.129 10.381 1.00 94.69 98 LEU A O 1
ATOM 823 N N . TRP A 1 99 ? 5.638 -2.965 10.437 1.00 97.00 99 TRP A N 1
ATOM 824 C CA . TRP A 1 99 ? 5.642 -2.795 8.982 1.00 97.00 99 TRP A CA 1
ATOM 825 C C . TRP A 1 99 ? 6.982 -3.187 8.364 1.00 97.00 99 TRP A C 1
ATOM 827 O O . TRP A 1 99 ? 7.009 -3.901 7.367 1.00 97.00 99 TRP A O 1
ATOM 837 N N . TYR A 1 100 ? 8.092 -2.754 8.959 1.00 97.94 100 TYR A N 1
ATOM 838 C CA . TYR A 1 100 ? 9.421 -3.052 8.439 1.00 97.94 100 TYR A CA 1
ATOM 839 C C . TYR A 1 100 ? 9.745 -4.552 8.502 1.00 97.94 100 TYR A C 1
ATOM 841 O O . TYR A 1 100 ? 10.292 -5.097 7.544 1.00 97.94 100 TYR A O 1
ATOM 849 N N . THR A 1 101 ? 9.340 -5.239 9.575 1.00 97.69 101 THR A N 1
ATOM 850 C CA . THR A 1 101 ? 9.444 -6.703 9.684 1.00 97.69 101 THR A CA 1
ATOM 851 C C . THR A 1 101 ? 8.614 -7.417 8.616 1.00 97.69 101 THR A C 1
ATOM 853 O O . THR A 1 101 ? 9.113 -8.339 7.979 1.00 97.69 101 THR A O 1
ATOM 856 N N . LEU A 1 102 ? 7.384 -6.967 8.356 1.00 97.44 102 LEU A N 1
ATOM 857 C CA . LEU A 1 102 ? 6.529 -7.564 7.323 1.00 97.44 102 LEU A CA 1
ATOM 858 C C . LEU A 1 102 ? 7.068 -7.329 5.905 1.00 97.44 102 LEU A C 1
ATOM 860 O O . LEU A 1 102 ? 6.954 -8.204 5.054 1.00 97.44 102 LEU A O 1
ATOM 864 N N . PHE A 1 103 ? 7.699 -6.182 5.637 1.00 97.81 103 PHE A N 1
ATOM 865 C CA . PHE A 1 103 ? 8.392 -5.957 4.363 1.00 97.81 103 PHE A CA 1
ATOM 866 C C . PHE A 1 103 ? 9.651 -6.827 4.215 1.00 97.81 103 PHE A C 1
ATOM 868 O O . PHE A 1 103 ? 9.968 -7.232 3.099 1.00 97.81 103 PHE A O 1
ATOM 875 N N . LEU A 1 104 ? 10.344 -7.157 5.312 1.00 97.88 104 LEU A N 1
ATOM 876 C CA . LEU A 1 104 ? 11.435 -8.138 5.292 1.00 97.88 104 LEU A CA 1
ATOM 877 C C . LEU A 1 104 ? 10.918 -9.557 5.007 1.00 97.88 104 LEU A C 1
ATOM 879 O O . LEU A 1 104 ? 11.533 -10.286 4.236 1.00 97.88 104 LEU A O 1
ATOM 883 N N . GLU A 1 105 ? 9.795 -9.955 5.605 1.00 97.38 105 GLU A N 1
ATOM 884 C CA . GLU A 1 105 ? 9.142 -11.233 5.295 1.00 97.38 105 GLU A CA 1
ATOM 885 C C . GLU A 1 105 ? 8.727 -11.289 3.819 1.00 97.38 105 GLU A C 1
ATOM 887 O O . GLU A 1 105 ? 9.057 -12.250 3.126 1.00 97.38 105 GLU A O 1
ATOM 892 N N . ASN A 1 106 ? 8.092 -10.225 3.319 1.00 97.00 106 ASN A N 1
ATOM 893 C CA . ASN A 1 106 ? 7.687 -10.114 1.922 1.00 97.00 106 ASN A CA 1
ATOM 894 C C . ASN A 1 106 ? 8.861 -10.272 0.949 1.00 97.00 106 ASN A C 1
ATOM 896 O O . ASN A 1 106 ? 8.725 -10.964 -0.056 1.00 97.00 106 ASN A O 1
ATOM 900 N N . GLU A 1 107 ? 10.012 -9.673 1.253 1.00 96.25 107 GLU A N 1
ATOM 901 C CA . GLU A 1 107 ? 11.218 -9.799 0.430 1.00 96.25 107 GLU A CA 1
ATOM 902 C C . GLU A 1 107 ? 11.749 -11.240 0.386 1.00 96.25 107 GLU A C 1
ATOM 904 O O . GLU A 1 107 ? 12.170 -11.703 -0.673 1.00 96.25 107 GLU A O 1
ATOM 909 N N . ARG A 1 108 ? 11.656 -11.975 1.501 1.00 97.00 108 ARG A N 1
ATOM 910 C CA . ARG A 1 108 ? 12.181 -13.344 1.621 1.00 97.00 108 ARG A CA 1
ATOM 911 C C . ARG A 1 108 ? 11.256 -14.425 1.070 1.00 97.00 108 ARG A C 1
ATOM 913 O O . ARG A 1 108 ? 11.745 -15.413 0.530 1.00 97.00 108 ARG A O 1
ATOM 920 N N . SER A 1 109 ? 9.943 -14.287 1.256 1.00 97.12 109 SER A N 1
ATOM 921 C CA . SER A 1 109 ? 8.962 -15.348 0.965 1.00 97.12 109 SER A CA 1
ATOM 922 C C . SER A 1 109 ? 7.891 -14.952 -0.051 1.00 97.12 109 SER A C 1
ATOM 924 O O . SER A 1 109 ? 7.157 -15.813 -0.532 1.00 97.12 109 SER A O 1
ATOM 926 N N . GLY A 1 110 ? 7.771 -13.664 -0.379 1.00 95.56 110 GLY A N 1
ATOM 927 C CA . GLY A 1 110 ? 6.705 -13.135 -1.230 1.00 95.56 110 GLY A CA 1
ATOM 928 C C . GLY A 1 110 ? 5.357 -12.944 -0.526 1.00 95.56 110 GLY A C 1
ATOM 929 O O . GLY A 1 110 ? 4.421 -12.451 -1.154 1.00 95.56 110 GLY A O 1
ATOM 930 N N . VAL A 1 111 ? 5.235 -13.281 0.764 1.00 96.19 111 VAL A N 1
ATOM 9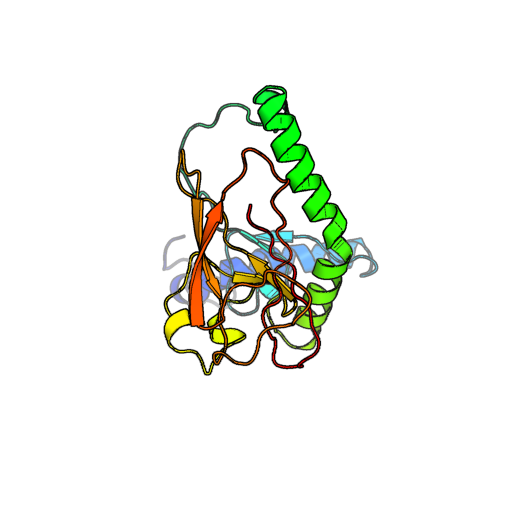31 C CA . VAL A 1 111 ? 3.983 -13.112 1.521 1.00 96.19 111 VAL A CA 1
ATOM 932 C C . VAL A 1 111 ? 3.675 -11.616 1.694 1.00 96.19 111 VAL A C 1
ATOM 934 O O . VAL A 1 111 ? 4.556 -10.864 2.116 1.00 96.19 111 VAL A O 1
ATOM 937 N N . PRO A 1 112 ? 2.469 -11.123 1.354 1.00 96.44 112 PRO A N 1
ATOM 938 C CA . PRO A 1 112 ? 2.180 -9.693 1.408 1.00 96.44 112 PRO A CA 1
ATOM 939 C C . PRO A 1 112 ? 2.024 -9.183 2.857 1.00 96.44 112 PRO A C 1
ATOM 941 O O . PRO A 1 112 ? 1.517 -9.910 3.715 1.00 96.44 112 PRO A O 1
ATOM 944 N N . PRO A 1 113 ? 2.416 -7.927 3.160 1.00 96.38 113 PRO A N 1
ATOM 945 C CA . PRO A 1 113 ? 2.202 -7.334 4.484 1.00 96.38 113 PRO A CA 1
ATOM 946 C C . PRO A 1 113 ? 0.726 -7.126 4.848 1.00 96.38 113 PRO A C 1
ATOM 948 O O . PRO A 1 113 ? 0.361 -7.277 6.008 1.00 96.38 113 PRO A O 1
ATOM 951 N N . MET A 1 114 ? -0.111 -6.766 3.870 1.00 96.06 114 MET A N 1
ATOM 952 C CA . MET A 1 114 ? -1.568 -6.670 4.011 1.00 96.06 114 MET A CA 1
ATOM 953 C C . MET A 1 114 ? -2.200 -7.902 3.371 1.00 96.06 114 MET A C 1
ATOM 955 O O . MET A 1 114 ? -1.878 -8.218 2.224 1.00 96.06 114 MET A O 1
ATOM 959 N N . ARG A 1 115 ? -3.062 -8.602 4.107 1.00 94.69 115 ARG A N 1
ATOM 960 C CA . ARG A 1 115 ? -3.557 -9.931 3.735 1.00 94.69 115 ARG A CA 1
ATOM 961 C C . ARG A 1 115 ? -5.084 -9.971 3.837 1.00 94.69 115 ARG A C 1
ATOM 963 O O . ARG A 1 115 ? -5.614 -9.530 4.856 1.00 94.69 115 ARG A O 1
ATOM 970 N N . PRO A 1 116 ? -5.802 -10.477 2.820 1.00 94.88 116 PRO A N 1
ATOM 971 C CA . PRO A 1 116 ? -7.235 -10.722 2.945 1.00 94.88 116 PRO A CA 1
ATOM 972 C C . PRO A 1 116 ? -7.487 -11.854 3.949 1.00 94.88 116 PRO A C 1
ATOM 974 O O . PRO A 1 116 ? -6.617 -12.707 4.149 1.00 94.88 116 PRO A O 1
ATOM 977 N N . LEU A 1 117 ? -8.676 -11.896 4.555 1.00 91.19 117 LEU A N 1
ATOM 978 C CA . LEU A 1 117 ? -8.976 -12.864 5.617 1.00 91.19 117 LEU A CA 1
ATOM 979 C C . LEU A 1 117 ? -8.779 -14.316 5.167 1.00 91.19 117 LEU A C 1
ATOM 981 O O . LEU A 1 117 ? -8.130 -15.090 5.865 1.00 91.19 117 LEU A O 1
ATOM 985 N N . TRP A 1 118 ? -9.238 -14.673 3.966 1.00 91.94 118 TRP A N 1
ATOM 986 C CA . TRP A 1 118 ? -9.115 -16.036 3.433 1.00 91.94 118 TRP A CA 1
ATOM 987 C C . TRP A 1 118 ? -7.667 -16.536 3.297 1.00 91.94 118 TRP A C 1
ATOM 989 O O . TRP A 1 118 ? -7.438 -17.744 3.283 1.00 91.94 118 TRP A O 1
ATOM 999 N N . MET A 1 119 ? -6.676 -15.640 3.194 1.00 92.62 119 MET A N 1
ATOM 1000 C CA . MET A 1 119 ? -5.262 -16.028 3.131 1.00 92.62 119 MET A CA 1
ATOM 1001 C C . MET A 1 119 ? -4.764 -16.528 4.495 1.00 92.62 119 MET A C 1
ATOM 1003 O O . MET A 1 119 ? -4.028 -17.514 4.561 1.00 92.62 119 MET A O 1
ATOM 1007 N N . GLU A 1 120 ? -5.184 -15.872 5.579 1.00 88.50 120 GLU A N 1
ATOM 1008 C CA . GLU A 1 120 ? -4.834 -16.257 6.952 1.00 88.50 120 GLU A CA 1
ATOM 1009 C C . GLU A 1 120 ? -5.716 -17.406 7.465 1.00 88.50 120 GLU A C 1
ATOM 1011 O O . GLU A 1 120 ? -5.218 -18.350 8.089 1.00 88.50 120 GLU A O 1
ATOM 1016 N N . PHE A 1 121 ? -7.002 -17.381 7.104 1.00 90.38 121 PHE A N 1
ATOM 1017 C CA . PHE A 1 121 ? -8.046 -18.300 7.557 1.00 90.38 121 PHE A CA 1
ATOM 1018 C C . PHE A 1 121 ? -8.668 -19.080 6.380 1.00 90.38 121 PHE A C 1
ATOM 1020 O O . PHE A 1 121 ? -9.851 -18.932 6.081 1.00 90.38 121 PHE A O 1
ATOM 1027 N N . PRO A 1 122 ? -7.906 -19.951 5.689 1.00 90.56 122 PRO A N 1
ATOM 1028 C CA . PRO A 1 122 ? -8.387 -20.646 4.489 1.00 90.56 122 PRO A CA 1
ATOM 1029 C C . PRO A 1 122 ? -9.467 -21.706 4.764 1.00 90.56 122 PRO A C 1
ATOM 1031 O O . PRO A 1 122 ? -10.114 -22.172 3.828 1.00 90.56 122 PRO A O 1
ATOM 1034 N N . ALA A 1 123 ? -9.642 -22.125 6.021 1.00 89.62 123 ALA A N 1
ATOM 1035 C CA . ALA A 1 123 ? -10.705 -23.049 6.421 1.00 89.62 123 ALA A CA 1
ATOM 1036 C C . ALA A 1 123 ? -12.067 -22.346 6.563 1.00 89.62 123 ALA A C 1
ATOM 1038 O O . ALA A 1 123 ? -13.110 -22.973 6.367 1.00 89.62 123 ALA A O 1
ATOM 1039 N N . ASP A 1 124 ? -12.053 -21.041 6.838 1.00 87.19 124 ASP A N 1
ATOM 1040 C CA . ASP A 1 124 ? -13.240 -20.248 7.115 1.00 87.19 124 ASP A CA 1
ATOM 1041 C C . ASP A 1 124 ? -13.804 -19.641 5.828 1.00 87.19 124 ASP A C 1
ATOM 1043 O O . ASP A 1 124 ? -13.387 -18.584 5.348 1.00 87.19 124 ASP A O 1
ATOM 1047 N N . ARG A 1 125 ? -14.776 -20.345 5.246 1.00 89.31 125 ARG A N 1
ATOM 1048 C CA . ARG A 1 125 ? -15.400 -19.955 3.975 1.00 89.31 125 ARG A CA 1
ATOM 1049 C C . ARG A 1 125 ? -16.224 -18.673 4.067 1.00 89.31 125 ARG A C 1
ATOM 1051 O O . ARG A 1 125 ? -16.501 -18.082 3.026 1.00 89.31 125 ARG A O 1
ATOM 1058 N N . ASN A 1 126 ? -16.625 -18.250 5.265 1.00 86.94 126 ASN A N 1
ATOM 1059 C CA . ASN A 1 126 ? -17.451 -17.054 5.426 1.00 86.94 126 ASN A CA 1
ATOM 1060 C C . ASN A 1 126 ? -16.652 -15.783 5.102 1.00 86.94 126 ASN A C 1
ATOM 1062 O O . ASN A 1 126 ? -17.197 -14.856 4.511 1.00 86.94 126 ASN A O 1
ATOM 1066 N N . GLY A 1 127 ? -15.347 -15.777 5.397 1.00 85.69 127 GLY A N 1
ATOM 1067 C CA . GLY A 1 127 ? -14.445 -14.652 5.124 1.00 85.69 127 GLY A CA 1
ATOM 1068 C C . GLY A 1 127 ? -13.931 -14.560 3.681 1.00 85.69 127 GLY A C 1
ATOM 1069 O O . GLY A 1 127 ? -13.068 -13.734 3.388 1.00 85.69 127 GLY A O 1
ATOM 1070 N N . PHE A 1 128 ? -14.393 -15.418 2.762 1.00 92.06 128 PHE A N 1
ATOM 1071 C CA . PHE A 1 128 ? -13.861 -15.463 1.389 1.00 92.06 128 PHE A CA 1
ATOM 1072 C C . PHE A 1 128 ? -14.284 -14.264 0.541 1.00 92.06 128 PHE A C 1
ATOM 1074 O O . PHE A 1 128 ? -13.543 -13.863 -0.355 1.00 92.06 128 PHE A O 1
ATOM 1081 N N . ALA A 1 129 ? -15.470 -13.717 0.811 1.00 92.50 129 ALA A N 1
ATOM 1082 C CA . ALA A 1 129 ? -16.024 -12.581 0.082 1.00 92.50 129 ALA A CA 1
ATOM 1083 C C . ALA A 1 129 ? -15.716 -11.226 0.741 1.00 92.50 129 ALA A C 1
ATOM 1085 O O . ALA A 1 129 ? -16.059 -10.200 0.166 1.00 92.50 129 ALA A O 1
ATOM 1086 N N . THR A 1 130 ? -15.094 -11.216 1.923 1.00 91.50 130 THR A N 1
ATOM 1087 C CA . THR A 1 130 ? -14.790 -9.991 2.670 1.00 91.50 130 THR A CA 1
ATOM 1088 C C . THR A 1 130 ? -13.719 -9.166 1.955 1.00 91.50 130 THR A C 1
ATOM 1090 O O . THR A 1 130 ? -12.616 -9.662 1.702 1.00 91.50 130 THR A O 1
ATOM 1093 N N . ASP A 1 131 ? -14.034 -7.907 1.649 1.00 92.50 131 ASP A N 1
ATOM 1094 C CA . ASP A 1 131 ? -13.155 -6.961 0.950 1.00 92.50 131 ASP A CA 1
ATOM 1095 C C . ASP A 1 131 ? -13.008 -5.593 1.653 1.00 92.50 131 ASP A C 1
ATOM 1097 O O . ASP A 1 131 ? -12.212 -4.757 1.218 1.00 92.50 131 ASP A O 1
ATOM 1101 N N . ASP A 1 132 ? -13.698 -5.391 2.776 1.00 91.19 132 ASP A N 1
ATOM 1102 C CA . ASP A 1 132 ? -13.661 -4.207 3.644 1.00 91.19 132 ASP A CA 1
ATOM 1103 C C . ASP A 1 132 ? -12.860 -4.412 4.947 1.00 91.19 132 ASP A C 1
ATOM 1105 O O . ASP A 1 132 ? -12.573 -3.452 5.670 1.00 91.19 132 ASP A O 1
ATOM 1109 N N . GLU A 1 133 ? -12.413 -5.645 5.195 1.00 89.94 133 GLU A N 1
ATOM 1110 C CA . GLU A 1 133 ? -11.555 -6.037 6.313 1.00 89.94 133 GLU A CA 1
ATOM 1111 C C . GLU A 1 133 ? -10.284 -6.736 5.835 1.00 89.94 133 GLU A C 1
ATOM 1113 O O . GLU A 1 133 ? -10.277 -7.505 4.870 1.00 89.94 133 GLU A O 1
ATOM 1118 N N . TYR A 1 134 ? -9.178 -6.503 6.537 1.00 92.75 134 TYR A N 1
ATOM 1119 C CA . TYR A 1 134 ? -7.908 -7.140 6.212 1.00 92.75 134 TYR A CA 1
ATOM 1120 C C . TYR A 1 134 ? -7.007 -7.303 7.430 1.00 92.75 134 TYR A C 1
ATOM 1122 O O . TYR A 1 134 ? -7.102 -6.586 8.427 1.00 92.75 134 TYR A O 1
ATOM 1130 N N . MET A 1 135 ? -6.065 -8.234 7.313 1.00 93.19 135 MET A N 1
ATOM 1131 C CA . MET A 1 135 ? -5.002 -8.446 8.282 1.00 93.19 135 MET A CA 1
ATOM 1132 C C . MET A 1 135 ? -3.749 -7.655 7.898 1.00 93.19 135 MET A C 1
ATOM 1134 O O . MET A 1 135 ? -3.397 -7.531 6.722 1.00 93.19 135 MET A O 1
ATOM 1138 N N . ILE A 1 136 ? -3.033 -7.148 8.898 1.00 94.19 136 ILE A N 1
ATOM 1139 C CA . ILE A 1 136 ? -1.645 -6.700 8.776 1.00 94.19 136 ILE A CA 1
ATOM 1140 C C . ILE A 1 136 ? -0.763 -7.779 9.408 1.00 94.19 136 ILE A C 1
ATOM 1142 O O . ILE A 1 136 ? -0.762 -7.986 10.628 1.00 94.19 136 ILE A O 1
ATOM 1146 N N . GLY A 1 137 ? -0.026 -8.487 8.552 1.00 91.31 137 GLY A N 1
ATOM 1147 C CA . G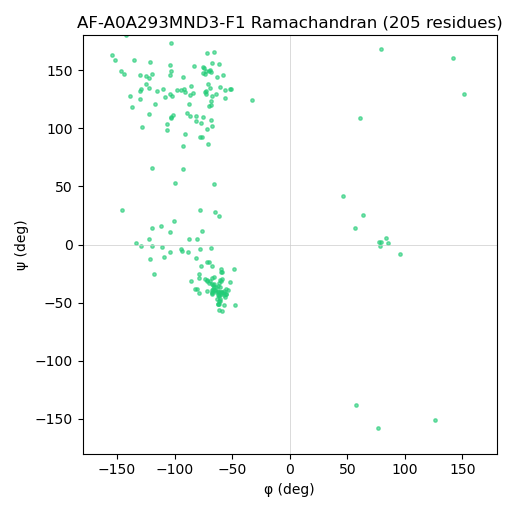LY A 1 137 ? 0.648 -9.728 8.914 1.00 91.31 137 GLY A CA 1
ATOM 1148 C C . GLY A 1 137 ? -0.348 -10.764 9.434 1.00 91.31 137 GLY A C 1
ATOM 1149 O O . GLY A 1 137 ? -1.456 -10.885 8.925 1.00 91.31 137 GLY A O 1
ATOM 1150 N N . ASN A 1 138 ? 0.038 -11.463 10.496 1.00 85.62 138 ASN A N 1
ATOM 1151 C CA . ASN A 1 138 ? -0.807 -12.402 11.241 1.00 85.62 138 ASN A CA 1
ATOM 1152 C C . ASN A 1 138 ? -1.298 -11.821 12.584 1.00 85.62 138 ASN A C 1
ATOM 1154 O O . ASN A 1 138 ? -1.752 -12.565 13.447 1.00 85.62 138 ASN A O 1
ATOM 1158 N N . SER A 1 139 ? -1.106 -10.515 12.808 1.00 83.06 139 SER A N 1
ATOM 1159 C CA . SER A 1 139 ? -1.123 -9.927 14.155 1.00 83.06 139 SER A CA 1
ATOM 1160 C C . SER A 1 139 ? -2.222 -8.887 14.380 1.00 83.06 139 SER A C 1
ATOM 1162 O O . SER A 1 139 ? -2.596 -8.655 15.524 1.00 83.06 139 SER A O 1
ATOM 1164 N N . LEU A 1 140 ? -2.712 -8.218 13.335 1.00 86.69 140 LEU A N 1
ATOM 1165 C CA . LEU A 1 140 ? -3.615 -7.075 13.485 1.00 86.69 140 LEU A CA 1
ATOM 1166 C C . LEU A 1 140 ? -4.753 -7.168 12.470 1.00 86.69 140 LEU A C 1
ATOM 1168 O O . LEU A 1 140 ? -4.490 -7.110 11.272 1.00 86.69 140 LEU A O 1
ATOM 1172 N N . LEU A 1 141 ? -5.990 -7.259 12.954 1.00 87.31 141 LEU A N 1
ATOM 1173 C CA . LEU A 1 141 ? -7.188 -7.130 12.123 1.00 87.31 141 LEU A CA 1
ATOM 1174 C C . LEU A 1 141 ? -7.558 -5.648 11.992 1.00 87.31 141 LEU A C 1
ATOM 1176 O O . LEU A 1 141 ? -7.494 -4.893 12.970 1.00 87.31 141 LEU A O 1
ATOM 1180 N N . VAL A 1 142 ? -7.914 -5.226 10.781 1.00 88.12 142 VAL A N 1
ATOM 1181 C CA . VAL A 1 142 ? -8.283 -3.847 10.459 1.00 88.12 142 VAL A CA 1
ATOM 1182 C C . VAL A 1 142 ? -9.598 -3.826 9.692 1.00 88.12 142 VAL A C 1
ATOM 1184 O O . VAL A 1 142 ? -9.701 -4.429 8.629 1.00 88.12 142 VAL A O 1
ATOM 1187 N N . HIS A 1 143 ? -10.557 -3.061 10.211 1.00 89.19 143 HIS A N 1
ATOM 1188 C CA . HIS A 1 143 ? -11.788 -2.685 9.520 1.00 89.19 143 HIS A CA 1
ATOM 1189 C C . HIS A 1 143 ? -11.940 -1.158 9.599 1.00 89.19 143 HIS A C 1
ATOM 1191 O O . HIS A 1 143 ? -12.289 -0.629 10.661 1.00 89.19 143 HIS A O 1
ATOM 1197 N N . PRO A 1 144 ? -11.610 -0.424 8.522 1.00 88.25 144 PRO A N 1
ATOM 1198 C CA . PRO A 1 144 ? -11.761 1.025 8.490 1.00 88.25 144 PRO A CA 1
ATOM 1199 C C . PRO A 1 144 ? -13.233 1.444 8.390 1.00 88.25 144 PRO A C 1
ATOM 1201 O O . PRO A 1 144 ? -14.036 0.771 7.749 1.00 88.25 144 PRO A O 1
ATOM 1204 N N . VAL A 1 145 ? -13.575 2.595 8.963 1.00 87.19 145 VAL A N 1
ATOM 1205 C CA . VAL A 1 145 ? -14.861 3.272 8.801 1.00 87.19 145 VAL A CA 1
ATOM 1206 C C . VAL A 1 145 ? -14.836 4.057 7.494 1.00 87.19 145 VAL A C 1
ATOM 1208 O O . VAL A 1 145 ? -14.133 5.060 7.361 1.00 87.19 145 VAL A O 1
ATOM 1211 N N . THR A 1 146 ? -15.621 3.604 6.524 1.00 88.38 146 THR A N 1
ATOM 1212 C CA . THR A 1 146 ? -15.656 4.163 5.163 1.00 88.38 146 THR A CA 1
ATOM 1213 C C . THR A 1 146 ? -16.941 4.938 4.854 1.00 88.38 146 THR A C 1
ATOM 1215 O O . THR A 1 146 ? -16.976 5.679 3.872 1.00 88.38 146 THR A O 1
ATOM 1218 N N . ASP A 1 147 ? -17.954 4.852 5.723 1.00 84.19 147 ASP A N 1
ATOM 1219 C CA . ASP A 1 147 ? -19.247 5.523 5.563 1.00 84.19 147 ASP A CA 1
ATOM 1220 C C . ASP A 1 147 ? -19.348 6.838 6.350 1.00 84.19 147 ASP A C 1
ATOM 1222 O O . ASP A 1 147 ? -19.068 6.922 7.552 1.00 84.19 147 ASP A O 1
ATOM 1226 N N . ALA A 1 148 ? -19.831 7.890 5.684 1.00 83.12 148 ALA A N 1
ATOM 1227 C CA . ALA A 1 148 ? -20.042 9.191 6.308 1.00 83.12 148 ALA A CA 1
ATOM 1228 C C . ALA A 1 148 ? -21.106 9.123 7.422 1.00 83.12 148 ALA A C 1
ATOM 1230 O O . ALA A 1 148 ? -22.223 8.656 7.218 1.00 83.12 148 ALA A O 1
ATOM 1231 N N . GLY A 1 149 ? -20.774 9.643 8.608 1.00 85.94 149 GLY A N 1
ATOM 1232 C CA . GLY A 1 149 ? -21.691 9.684 9.755 1.00 85.94 149 GLY A CA 1
ATOM 1233 C C . GLY A 1 149 ? -21.823 8.365 10.526 1.00 85.94 149 GLY A C 1
ATOM 1234 O O . GLY A 1 149 ? -22.568 8.312 11.509 1.00 85.94 149 GLY A O 1
ATOM 1235 N N . ALA A 1 150 ? -21.087 7.320 10.138 1.00 82.12 150 ALA A N 1
ATOM 1236 C CA . ALA A 1 150 ? -21.075 6.059 10.861 1.00 82.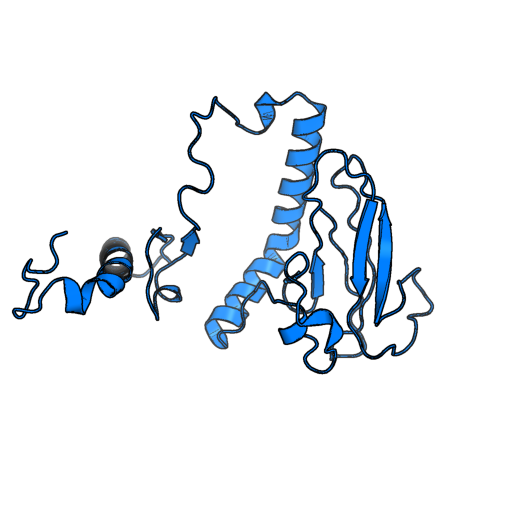12 150 ALA A CA 1
ATOM 1237 C C . ALA A 1 150 ? -20.573 6.237 12.306 1.00 82.12 150 ALA A C 1
ATOM 1239 O O . ALA A 1 150 ? -19.589 6.920 12.588 1.00 82.12 150 ALA A O 1
ATOM 1240 N N . SER A 1 151 ? -21.275 5.601 13.245 1.00 80.62 151 SER A N 1
ATOM 1241 C CA . SER A 1 151 ? -20.914 5.559 14.675 1.00 80.62 151 SER A CA 1
ATOM 1242 C C . SER A 1 151 ? -20.676 4.135 15.186 1.00 80.62 151 SER A C 1
ATOM 1244 O O . SER A 1 151 ? -20.343 3.925 16.357 1.00 80.62 151 SER A O 1
ATOM 1246 N N . LYS A 1 152 ? -20.847 3.149 14.302 1.00 80.44 152 LYS A N 1
ATOM 1247 C CA . LYS A 1 152 ? -20.633 1.723 14.525 1.00 80.44 152 LYS A CA 1
ATOM 1248 C C . LYS A 1 152 ? -20.136 1.100 13.227 1.00 80.44 152 LYS A C 1
ATOM 1250 O O . LYS A 1 152 ? -20.532 1.552 12.158 1.00 80.44 152 LYS A O 1
ATOM 1255 N N . VAL A 1 153 ? -19.326 0.064 13.360 1.00 82.50 153 VAL A N 1
ATOM 1256 C CA . VAL A 1 153 ? -18.868 -0.800 12.273 1.00 82.50 153 VAL A CA 1
ATOM 1257 C C . VAL A 1 153 ? -19.109 -2.250 12.688 1.00 82.50 153 VAL A C 1
ATOM 1259 O O . VAL A 1 153 ? -19.071 -2.566 13.882 1.00 82.50 153 VAL A O 1
ATOM 1262 N N . THR A 1 154 ? -19.445 -3.112 11.736 1.00 86.06 154 THR A N 1
ATOM 1263 C CA . THR A 1 154 ? -19.709 -4.532 11.988 1.00 86.06 154 THR A CA 1
ATOM 1264 C C . THR A 1 154 ? -18.475 -5.307 11.581 1.00 86.06 154 THR A C 1
ATOM 1266 O O . THR A 1 154 ? -18.194 -5.365 10.399 1.00 86.06 154 THR A O 1
ATOM 1269 N N . VAL A 1 155 ? -17.761 -5.882 12.545 1.00 85.94 155 VAL A N 1
ATOM 1270 C CA . VAL A 1 155 ? -16.493 -6.567 12.289 1.00 85.94 155 VAL A CA 1
ATOM 1271 C C . VAL A 1 155 ? -16.674 -8.071 12.334 1.00 85.94 155 VAL A C 1
ATOM 1273 O O . VAL A 1 155 ? -17.249 -8.586 13.297 1.00 85.94 155 VAL A O 1
ATOM 1276 N N . TYR A 1 156 ? -16.190 -8.763 11.312 1.00 85.50 156 TYR A N 1
ATOM 1277 C CA . TYR A 1 156 ? -16.111 -10.209 11.262 1.00 85.50 156 TYR A CA 1
ATOM 1278 C C . TYR A 1 156 ? -14.850 -10.714 11.967 1.00 85.50 156 TYR A C 1
ATOM 1280 O O . TYR A 1 156 ? -13.735 -10.252 11.735 1.00 85.50 156 TYR A O 1
ATOM 1288 N N . PHE A 1 157 ? -15.025 -11.689 12.853 1.00 85.06 157 PHE A N 1
ATOM 1289 C CA . PHE A 1 157 ? -13.924 -12.309 13.579 1.00 85.06 157 PHE A CA 1
ATOM 1290 C C . PHE A 1 157 ? -13.661 -13.702 13.025 1.00 85.06 157 PHE A C 1
ATOM 1292 O O . PHE A 1 157 ? -14.383 -14.622 13.394 1.00 85.06 157 PHE A O 1
ATOM 1299 N N . PRO A 1 158 ? -12.664 -13.888 12.147 1.00 79.56 158 PRO A N 1
ATOM 1300 C CA . PRO A 1 158 ? -12.429 -15.183 11.513 1.00 79.56 158 PRO A CA 1
ATOM 1301 C C . PRO A 1 158 ? -11.883 -16.225 12.505 1.00 79.56 158 PRO A C 1
ATOM 1303 O O . PRO A 1 158 ? -11.159 -15.877 13.436 1.00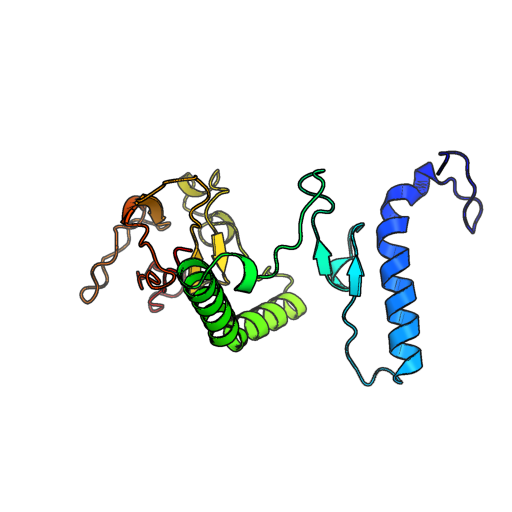 79.56 158 PRO A O 1
ATOM 1306 N N . GLY A 1 159 ? -12.203 -17.507 12.301 1.00 72.62 159 GLY A N 1
ATOM 1307 C CA . GLY A 1 159 ? -11.716 -18.618 13.139 1.00 72.62 159 GLY A CA 1
ATOM 1308 C C . GLY A 1 159 ? -12.752 -19.720 13.390 1.00 72.62 159 GLY A C 1
ATOM 1309 O O . GLY A 1 159 ? -13.955 -19.501 13.274 1.00 72.62 159 GLY A O 1
ATOM 1310 N N . ASP A 1 160 ? -12.291 -20.916 13.773 1.00 59.53 160 ASP A N 1
ATOM 1311 C CA . ASP A 1 160 ? -13.118 -22.135 13.906 1.00 59.53 160 ASP A CA 1
ATOM 1312 C C . ASP A 1 160 ? -13.978 -22.179 15.198 1.00 59.53 160 ASP A C 1
ATOM 1314 O O . ASP A 1 160 ? -14.262 -23.249 15.742 1.00 59.53 160 ASP A O 1
ATOM 1318 N N . GLY A 1 161 ? -14.393 -21.027 15.740 1.00 51.81 161 GLY A N 1
ATOM 1319 C CA . GLY A 1 161 ? -15.167 -20.961 16.992 1.00 51.81 161 GLY A CA 1
ATOM 1320 C C . GLY A 1 161 ? -14.391 -21.487 18.213 1.00 51.81 161 GLY A C 1
ATOM 1321 O O . GLY A 1 161 ? -14.974 -21.973 19.190 1.00 51.81 161 GLY A O 1
ATOM 1322 N N . GLY A 1 162 ? -13.056 -21.434 18.156 1.00 39.91 162 GLY A N 1
ATOM 1323 C CA . GLY A 1 162 ? -12.145 -22.147 19.042 1.00 39.91 162 GLY A CA 1
ATOM 1324 C C . GLY A 1 162 ? -11.712 -21.353 20.274 1.00 39.91 162 GLY A C 1
ATOM 1325 O O . GLY A 1 162 ? -10.608 -20.838 20.331 1.00 39.91 162 GLY A O 1
ATOM 1326 N N . ARG A 1 163 ? -12.531 -21.398 21.332 1.00 37.03 163 ARG A N 1
ATOM 1327 C CA . ARG A 1 163 ? -12.188 -21.107 22.747 1.00 37.03 163 ARG A CA 1
ATOM 1328 C C . ARG A 1 163 ? -11.684 -19.684 23.086 1.00 37.03 163 ARG A C 1
ATOM 1330 O O . ARG A 1 163 ? -10.525 -19.315 22.946 1.00 37.03 163 ARG A O 1
ATOM 1337 N N . ARG A 1 164 ? -12.573 -18.969 23.781 1.00 41.22 164 ARG A N 1
ATOM 1338 C CA . ARG A 1 164 ? -12.365 -17.762 24.602 1.00 41.22 164 ARG A CA 1
ATOM 1339 C C . ARG A 1 164 ? -10.997 -17.708 25.309 1.00 41.22 164 ARG A C 1
ATOM 1341 O O . ARG A 1 164 ? -10.700 -18.555 26.152 1.00 41.22 164 ARG A O 1
ATOM 1348 N N . SER A 1 165 ? -10.228 -16.637 25.096 1.00 34.88 165 SER A N 1
ATOM 1349 C CA . SER A 1 165 ? -9.189 -16.230 26.053 1.00 34.88 165 SER A CA 1
ATOM 1350 C C . SER A 1 165 ? -9.870 -15.692 27.324 1.00 34.88 165 SER A C 1
ATOM 1352 O O . SER A 1 165 ? -10.589 -14.697 27.231 1.00 34.88 165 SER A O 1
ATOM 1354 N N . PRO A 1 166 ? -9.671 -16.277 28.523 1.00 33.69 166 PRO A N 1
ATOM 1355 C CA . PRO A 1 166 ? -10.446 -15.921 29.722 1.00 33.69 166 PRO A CA 1
ATOM 1356 C C . PRO A 1 166 ? -10.186 -14.512 30.283 1.00 33.69 166 PRO A C 1
ATOM 1358 O O . PRO A 1 166 ? -10.804 -14.132 31.272 1.00 33.69 166 PRO A O 1
ATOM 1361 N N . ALA A 1 167 ? -9.258 -13.748 29.701 1.00 36.59 167 ALA A N 1
ATOM 1362 C CA . ALA A 1 167 ? -8.720 -12.524 30.296 1.00 36.59 167 ALA A CA 1
ATOM 1363 C C . ALA A 1 167 ? -9.118 -11.224 29.575 1.00 36.59 167 ALA A C 1
ATOM 1365 O O . ALA A 1 167 ? -8.753 -10.143 30.032 1.00 36.59 167 ALA A O 1
ATOM 1366 N N . THR A 1 168 ? -9.867 -11.293 28.474 1.00 41.66 168 THR A N 1
ATOM 1367 C CA . THR A 1 168 ? -10.228 -10.107 27.684 1.00 41.66 168 THR A CA 1
ATOM 1368 C C . THR A 1 168 ? -11.640 -10.268 27.130 1.00 41.66 168 THR A C 1
ATOM 1370 O O . THR A 1 168 ? -12.056 -11.382 26.826 1.00 41.66 168 THR A O 1
ATOM 1373 N N . GLN A 1 169 ? -12.387 -9.168 27.006 1.00 48.38 169 GLN A N 1
ATOM 1374 C CA . GLN A 1 169 ? -13.694 -9.086 26.331 1.00 48.38 169 GLN A CA 1
ATOM 1375 C C . GLN A 1 169 ? -13.552 -9.342 24.815 1.00 48.38 169 GLN A C 1
ATOM 1377 O O . GLN A 1 169 ? -13.937 -8.507 24.005 1.00 48.38 169 GLN A O 1
ATOM 1382 N N . ALA A 1 170 ? -12.918 -10.446 24.422 1.00 50.09 170 ALA A N 1
ATOM 1383 C CA . ALA A 1 170 ? -12.733 -10.807 23.031 1.00 50.09 170 ALA A CA 1
ATOM 1384 C C . ALA A 1 170 ? -14.081 -11.275 22.437 1.00 50.09 170 ALA A C 1
ATOM 1386 O O . ALA A 1 170 ? -14.769 -12.069 23.088 1.00 50.09 170 ALA A O 1
ATOM 1387 N N . PRO A 1 171 ? -14.474 -10.765 21.260 1.00 57.88 171 PRO A N 1
ATOM 1388 C CA . PRO A 1 171 ? -15.626 -11.219 20.498 1.00 57.88 171 PRO A CA 1
ATOM 1389 C C . PRO A 1 171 ? -15.476 -12.687 20.091 1.00 57.88 171 PRO A C 1
ATOM 1391 O O . PRO A 1 171 ? -14.369 -13.221 20.026 1.00 57.88 171 PRO A O 1
ATOM 1394 N N . ASN A 1 172 ? -16.609 -13.347 19.863 1.00 56.53 172 ASN A N 1
ATOM 1395 C CA . ASN A 1 172 ? -16.645 -14.734 19.411 1.00 56.53 172 ASN A CA 1
ATOM 1396 C C . ASN A 1 172 ? -16.129 -14.837 17.969 1.00 56.53 172 ASN A C 1
ATOM 1398 O O . ASN A 1 172 ? -16.544 -14.059 17.110 1.00 56.53 172 ASN A O 1
ATOM 1402 N N . GLU A 1 173 ? -15.274 -15.825 17.717 1.00 64.12 173 GLU A N 1
ATOM 1403 C CA . GLU A 1 173 ? -14.830 -16.210 16.374 1.00 64.12 173 GLU A CA 1
ATOM 1404 C C . GLU A 1 173 ? -15.989 -16.827 15.574 1.00 64.12 173 GLU A C 1
ATOM 1406 O O . GLU A 1 173 ? -16.881 -17.457 16.144 1.00 64.12 173 GLU A O 1
ATOM 1411 N N . GLY A 1 174 ? -15.982 -16.636 14.257 1.00 62.97 174 GLY A N 1
ATOM 1412 C CA . GLY A 1 174 ? -17.049 -17.025 13.339 1.00 62.97 174 GLY A CA 1
ATOM 1413 C C . GLY A 1 174 ? -18.269 -16.096 13.347 1.00 62.97 174 GLY A C 1
ATOM 1414 O O . GLY A 1 174 ? -19.231 -16.363 12.628 1.00 62.97 174 GLY A O 1
ATOM 1415 N N . GLU A 1 175 ? -18.254 -15.010 14.127 1.00 67.88 175 GLU A N 1
ATOM 1416 C CA . GLU A 1 175 ? -19.389 -14.097 14.290 1.00 67.88 175 GLU A CA 1
ATOM 1417 C C . GLU A 1 175 ? -19.051 -12.653 13.898 1.00 67.88 175 GLU A C 1
ATOM 1419 O O . GLU A 1 175 ? -17.904 -12.203 13.938 1.00 67.88 175 GLU A O 1
ATOM 1424 N N . HIS A 1 176 ? -20.100 -11.904 13.564 1.00 75.06 176 HIS A N 1
ATOM 1425 C CA . HIS A 1 176 ? -20.033 -10.464 13.361 1.00 75.06 176 HIS A CA 1
ATOM 1426 C C . HIS A 1 176 ? -20.327 -9.724 14.668 1.00 75.06 176 HIS A C 1
ATOM 1428 O O . HIS A 1 176 ? -21.342 -9.976 15.319 1.00 75.06 176 HIS A O 1
ATOM 1434 N N . HIS A 1 177 ? -19.484 -8.755 15.024 1.00 72.31 177 HIS A N 1
ATOM 1435 C CA . HIS A 1 177 ? -19.649 -7.942 16.229 1.00 72.31 177 HIS A CA 1
ATOM 1436 C C . HIS A 1 177 ? -19.735 -6.459 15.891 1.00 72.31 177 HIS A C 1
ATOM 1438 O O . HIS A 1 177 ? -18.931 -5.919 15.135 1.00 72.31 177 HIS A O 1
ATOM 1444 N N . HIS A 1 178 ? -20.696 -5.765 16.499 1.00 76.19 178 HIS A N 1
ATOM 1445 C CA . HIS A 1 178 ? -20.836 -4.322 16.333 1.00 76.19 178 HIS A CA 1
ATOM 1446 C C . HIS A 1 178 ? -19.868 -3.574 17.252 1.00 76.19 178 HIS A C 1
ATOM 1448 O O . HIS A 1 178 ? -20.098 -3.450 18.458 1.00 76.19 178 HIS A O 1
ATOM 1454 N N . ILE A 1 179 ? -18.813 -3.014 16.670 1.00 73.81 179 ILE A N 1
ATOM 1455 C CA . ILE A 1 179 ? -17.838 -2.186 17.373 1.00 73.81 179 ILE A CA 1
ATOM 1456 C C . ILE A 1 179 ? -18.225 -0.716 17.227 1.00 73.81 179 ILE A C 1
ATOM 1458 O O . ILE A 1 179 ? -18.556 -0.226 16.148 1.00 73.81 179 ILE A O 1
ATOM 1462 N N . LYS A 1 180 ? -18.203 0.023 18.341 1.00 69.38 180 LYS A N 1
ATOM 1463 C CA . LYS A 1 180 ? -18.464 1.467 18.333 1.00 69.38 180 LYS A CA 1
ATOM 1464 C C . LYS A 1 180 ? -17.312 2.186 17.629 1.00 69.38 180 LYS A C 1
ATOM 1466 O O . LYS A 1 180 ? -16.183 2.162 18.120 1.00 69.38 180 LYS A O 1
ATOM 1471 N N . ALA A 1 181 ? -17.613 2.898 16.549 1.00 62.59 181 ALA A N 1
ATOM 1472 C CA . ALA A 1 181 ? -16.685 3.842 15.944 1.00 62.59 181 ALA A CA 1
ATOM 1473 C C . ALA A 1 181 ? -16.648 5.100 16.827 1.00 62.59 181 ALA A C 1
ATOM 1475 O O . ALA A 1 181 ? -17.640 5.815 16.993 1.00 62.59 181 ALA A O 1
ATOM 1476 N N . GLY A 1 182 ? -15.529 5.321 17.512 1.00 55.47 182 GLY A N 1
ATOM 1477 C CA . GLY A 1 182 ? -15.336 6.505 18.340 1.00 55.47 182 GLY A CA 1
ATOM 1478 C C . GLY A 1 182 ? -15.070 7.727 17.465 1.00 55.47 182 GLY A C 1
ATOM 1479 O O . GLY A 1 182 ? -14.405 7.625 16.442 1.00 55.47 182 GLY A O 1
ATOM 1480 N N . ARG A 1 183 ? -15.514 8.915 17.895 1.00 45.03 183 ARG A N 1
ATOM 1481 C CA . ARG A 1 183 ? -14.979 10.184 17.370 1.00 45.03 183 ARG A CA 1
ATOM 1482 C C . ARG A 1 183 ? -13.554 10.342 17.906 1.00 45.03 183 ARG A C 1
ATOM 1484 O O . ARG A 1 183 ? -13.362 10.841 19.014 1.00 45.03 183 ARG A O 1
ATOM 1491 N N . GLY A 1 184 ? -12.569 9.771 17.216 1.00 42.56 184 GLY A N 1
ATOM 1492 C CA . GLY A 1 184 ? -11.237 9.598 17.793 1.00 42.56 184 GLY A CA 1
ATOM 1493 C C . GLY A 1 184 ? -10.472 8.411 17.240 1.00 42.56 184 GLY A C 1
ATOM 1494 O O . GLY A 1 184 ? -10.939 7.291 17.401 1.00 42.56 184 GLY A O 1
ATOM 1495 N N . ALA A 1 185 ? -9.222 8.610 16.809 1.00 35.59 185 ALA A N 1
ATOM 1496 C CA . ALA A 1 185 ? -8.221 7.543 16.623 1.00 35.59 185 ALA A CA 1
ATOM 1497 C C . ALA A 1 185 ? -7.812 6.838 17.949 1.00 35.59 185 ALA A C 1
ATOM 1499 O O . ALA A 1 185 ? -6.684 6.379 18.111 1.00 35.59 185 ALA A O 1
ATOM 1500 N N . ARG A 1 186 ? -8.715 6.813 18.942 1.00 35.28 186 ARG A N 1
ATOM 1501 C CA . ARG A 1 186 ? -8.569 6.185 20.260 1.00 35.28 186 ARG A CA 1
ATOM 1502 C C . ARG A 1 186 ? -9.144 4.768 20.315 1.00 35.28 186 ARG A C 1
ATOM 1504 O O . ARG A 1 186 ? -8.985 4.119 21.341 1.00 35.28 186 ARG A O 1
ATOM 1511 N N . ASN A 1 187 ? -9.764 4.272 19.245 1.00 41.94 187 ASN A N 1
ATOM 1512 C CA . ASN A 1 187 ? -10.373 2.942 19.228 1.00 41.94 187 ASN A CA 1
ATOM 1513 C C . ASN A 1 187 ? -9.469 1.896 18.555 1.00 41.94 187 ASN A C 1
ATOM 1515 O O . ASN A 1 187 ? -9.904 1.148 17.687 1.00 41.94 187 ASN A O 1
ATOM 1519 N N . VAL A 1 188 ? -8.215 1.792 19.008 1.00 40.81 188 VAL A N 1
ATOM 1520 C CA . VAL A 1 188 ? -7.511 0.504 18.917 1.00 40.81 188 VAL A CA 1
ATOM 1521 C C . VAL A 1 188 ? -8.088 -0.352 20.033 1.00 40.81 188 VAL A C 1
ATOM 1523 O O . VAL A 1 188 ? -7.697 -0.223 21.194 1.00 40.81 188 VAL A O 1
ATOM 1526 N N . GLN A 1 189 ? -9.114 -1.135 19.723 1.00 39.84 189 GLN A N 1
ATOM 1527 C CA . GLN A 1 189 ? -9.646 -2.094 20.678 1.00 39.84 189 GLN A CA 1
ATOM 1528 C C . GLN A 1 189 ? -8.827 -3.373 20.535 1.00 39.84 189 GLN A C 1
ATOM 1530 O O . GLN A 1 189 ? -8.875 -4.044 19.516 1.00 39.84 189 GLN A O 1
ATOM 1535 N N . ASN A 1 190 ? -8.017 -3.707 21.537 1.00 33.00 190 ASN A N 1
ATOM 1536 C CA . ASN A 1 190 ? -7.245 -4.943 21.487 1.00 33.00 190 ASN A CA 1
ATOM 1537 C C . ASN A 1 190 ? -8.180 -6.141 21.668 1.00 33.00 190 ASN A C 1
ATOM 1539 O O . ASN A 1 190 ? -8.539 -6.470 22.800 1.00 33.00 190 ASN A O 1
ATOM 1543 N N . PHE A 1 191 ? -8.559 -6.793 20.575 1.00 39.09 191 PHE A N 1
ATOM 1544 C CA . PHE A 1 191 ? -9.297 -8.045 20.625 1.00 39.09 191 PHE A CA 1
ATOM 1545 C C . PHE A 1 191 ? -8.465 -9.158 20.006 1.00 39.09 191 PHE A C 1
ATOM 1547 O O . PHE A 1 191 ? -8.088 -9.087 18.839 1.00 39.09 191 PHE A O 1
ATOM 1554 N N . GLY A 1 192 ? -8.187 -10.187 20.804 1.00 31.27 192 GLY A N 1
ATOM 1555 C CA . GLY A 1 192 ? -7.452 -11.346 20.325 1.00 31.27 192 GLY A CA 1
ATOM 1556 C C . GLY A 1 192 ? -8.318 -12.198 19.410 1.00 31.27 192 GLY A C 1
ATOM 1557 O O . GLY A 1 192 ? -9.416 -12.566 19.813 1.00 31.27 192 GLY A O 1
ATOM 1558 N N . VAL A 1 193 ? -7.799 -12.529 18.230 1.00 36.16 193 VAL A N 1
ATOM 1559 C CA . VAL A 1 193 ? -8.331 -13.582 17.352 1.00 36.16 193 VAL A CA 1
ATOM 1560 C C . VAL A 1 193 ? -7.258 -14.662 17.257 1.00 36.16 193 VAL A C 1
ATOM 1562 O O . VAL A 1 193 ? -6.078 -14.343 17.109 1.00 36.16 193 VAL A O 1
ATOM 1565 N N . ALA A 1 194 ? -7.600 -15.933 17.430 1.00 36.62 194 ALA A N 1
ATOM 1566 C CA . ALA A 1 194 ? -6.594 -16.984 17.415 1.00 36.62 194 ALA A CA 1
ATOM 1567 C C . ALA A 1 194 ? -6.000 -17.151 16.001 1.00 36.62 194 ALA A C 1
ATOM 1569 O O . ALA A 1 194 ? -6.631 -17.684 15.094 1.00 36.62 194 ALA A O 1
ATOM 1570 N N . GLY A 1 195 ? -4.757 -16.703 15.806 1.00 35.50 195 GLY A N 1
ATOM 1571 C CA . GLY A 1 195 ? -3.939 -17.125 14.666 1.00 35.50 195 GLY A CA 1
ATOM 1572 C C . GLY A 1 195 ? -3.470 -18.578 14.830 1.00 35.50 195 GLY A C 1
ATOM 1573 O O . GLY A 1 195 ? -3.507 -19.123 15.933 1.00 35.50 195 GLY A O 1
ATOM 1574 N N . LYS A 1 196 ? -2.982 -19.191 13.739 1.00 38.22 196 LYS A N 1
ATOM 1575 C CA . LYS A 1 196 ? -2.515 -20.599 13.657 1.00 38.22 196 LYS A CA 1
ATOM 1576 C C . LYS A 1 196 ? -1.550 -21.047 14.767 1.00 38.22 196 LYS A C 1
ATOM 1578 O O . LYS A 1 196 ? -1.468 -22.240 15.040 1.00 38.22 196 LYS A O 1
ATOM 1583 N N . ASP A 1 197 ? -0.886 -20.105 15.431 1.00 35.09 197 ASP A N 1
ATOM 1584 C CA . ASP A 1 197 ? -0.104 -20.341 16.637 1.00 35.09 197 ASP A CA 1
ATOM 1585 C C . ASP A 1 197 ? -0.898 -19.846 17.856 1.00 35.09 197 ASP A C 1
ATOM 1587 O O . ASP A 1 197 ? -1.066 -18.643 18.072 1.00 35.09 197 ASP A O 1
ATOM 1591 N N . THR A 1 198 ? -1.383 -20.791 18.664 1.00 35.38 198 THR A N 1
ATOM 1592 C CA . THR A 1 198 ? -2.369 -20.670 19.761 1.00 35.38 198 THR A CA 1
ATOM 1593 C C . THR A 1 198 ? -1.995 -19.757 20.950 1.00 35.38 198 THR A C 1
ATOM 1595 O O . THR A 1 198 ? -2.510 -19.927 22.056 1.00 35.38 198 THR A O 1
ATOM 1598 N N . HIS A 1 199 ? -1.119 -18.767 20.773 1.00 29.98 199 HIS A N 1
ATOM 1599 C CA . HIS A 1 199 ? -0.658 -17.865 21.834 1.00 29.98 199 HIS A CA 1
ATOM 1600 C C . HIS A 1 199 ? -0.652 -16.366 21.483 1.00 29.98 199 HIS A C 1
ATOM 1602 O O . HIS A 1 199 ? -0.292 -15.557 22.343 1.00 29.98 199 HIS A O 1
ATOM 1608 N N . CYS A 1 200 ? -1.078 -15.950 20.284 1.00 31.34 200 CYS A N 1
ATOM 1609 C CA . CYS A 1 200 ? -1.043 -14.533 19.908 1.00 31.34 200 CYS A CA 1
ATOM 1610 C C . CYS A 1 200 ? -2.332 -13.781 20.290 1.00 31.34 200 CYS A C 1
ATOM 1612 O O . CYS A 1 200 ? -3.404 -14.016 19.739 1.00 31.34 200 CYS A O 1
ATOM 1614 N N . ARG A 1 201 ? -2.227 -12.838 21.236 1.00 35.84 201 ARG A N 1
ATOM 1615 C CA . ARG A 1 201 ? -3.278 -11.846 21.511 1.00 35.84 201 ARG A CA 1
ATOM 1616 C C . ARG A 1 201 ? -3.223 -10.778 20.419 1.00 35.84 201 ARG A C 1
ATOM 1618 O O . ARG A 1 201 ? -2.326 -9.939 20.451 1.00 35.84 201 ARG A O 1
ATOM 1625 N N . LEU A 1 202 ? -4.155 -10.805 19.474 1.00 40.66 202 LEU A N 1
ATOM 1626 C CA . LEU A 1 202 ? -4.236 -9.767 18.445 1.00 40.66 202 LEU A CA 1
ATOM 1627 C C . LEU A 1 202 ? -4.726 -8.431 19.031 1.00 40.66 202 LEU A C 1
ATOM 1629 O O . LEU A 1 202 ? -5.625 -8.396 19.874 1.00 40.66 202 LEU A O 1
ATOM 1633 N N . PRO A 1 203 ? -4.127 -7.306 18.639 1.00 38.28 203 PRO A N 1
ATOM 1634 C CA . PRO A 1 203 ? -4.803 -6.016 18.651 1.00 38.28 203 PRO A CA 1
ATOM 1635 C C . PRO A 1 203 ? -5.811 -5.898 17.481 1.00 38.28 203 PRO A C 1
ATOM 1637 O O . PRO A 1 203 ? -5.598 -6.505 16.435 1.00 38.28 203 PRO A O 1
ATOM 1640 N N . ILE A 1 204 ? -6.877 -5.090 17.609 1.00 39.84 204 ILE A N 1
ATOM 1641 C CA . ILE A 1 204 ? -7.621 -4.541 16.453 1.00 39.84 204 ILE A CA 1
ATOM 1642 C C . ILE A 1 204 ? -7.351 -3.054 16.394 1.00 39.84 204 ILE A C 1
ATOM 1644 O O . ILE A 1 204 ? -7.484 -2.350 17.397 1.00 39.84 204 ILE A O 1
ATOM 1648 N N . ALA A 1 205 ? -7.047 -2.561 15.201 1.00 42.53 205 ALA A N 1
ATOM 1649 C CA . ALA A 1 205 ? -7.097 -1.140 14.919 1.00 42.53 205 ALA A CA 1
ATOM 1650 C C . ALA A 1 205 ? -8.327 -0.858 14.045 1.00 42.53 205 ALA A C 1
ATOM 1652 O O . ALA A 1 205 ? -8.322 -1.155 12.854 1.00 42.53 205 ALA A O 1
ATOM 1653 N N . ALA A 1 206 ? -9.388 -0.313 14.648 1.00 32.69 206 ALA A N 1
ATOM 1654 C CA . ALA A 1 206 ? -10.494 0.281 13.904 1.00 32.69 206 ALA A CA 1
ATOM 1655 C C . ALA A 1 206 ? -10.130 1.748 13.634 1.00 32.69 206 ALA A C 1
ATOM 1657 O O . ALA A 1 206 ? -9.852 2.498 14.578 1.00 32.69 206 ALA A O 1
ATOM 1658 N N . PHE A 1 207 ? -10.067 2.132 12.359 1.00 37.31 207 PHE A N 1
ATOM 1659 C CA . PHE A 1 207 ? -9.714 3.485 11.915 1.00 37.31 207 PHE A CA 1
ATOM 1660 C C . PHE A 1 207 ? -10.921 4.207 11.354 1.00 37.31 207 PHE A C 1
ATOM 1662 O O . PHE A 1 207 ? -11.636 3.561 10.569 1.00 37.31 207 PHE A O 1
#

Sequence (207 aa):
MHKDCKHTGGWEHRDVHNMYGMMLPLSTIMRHLLRFDNSLRPFILSRSFFIGSQRYGAGWTGDNMAEWTRRREPWMFGEESTQLIRAAVRMRYAYLPLWYTLFLENERSGVPPMRPLWMEFPADRNGFATDDEYMIGNSLLVHPVTDAGASKVTVYFPGDGGRRSPATQAPNEGEHHHIKAGRGARNVQNFGVAGKDTHCRLPIAAF

Secondary structure (DSSP, 8-state):
--TTPBPGGG-BHHHHHHHHHHHHHHHHHHHHHHHTTT-S----EES---TTGGGG-EE----SS---PPP--GGGGHHHHHHHHHHHHHHHHHTHHHHHHHHHHHHHH---SEEEHHHH-TT-GGGGS--S-EEETTTEEE----STT--EEEEE--SSS----TTS-PPPTTSEEEEE--SSTT-EE------SSTT----EE--

Nearest PDB structures (foldseek):
  5x7r-assembly1_A  TM=8.723E-01  e=1.476E-05  Paenibacillus sp. 598K
  5i0f-assembly1_B  TM=8.402E-01  e=4.391E-04  Trueperella pyogenes
  5f7s-assembly2_B  TM=7.657E-01  e=3.623E-04  Truepere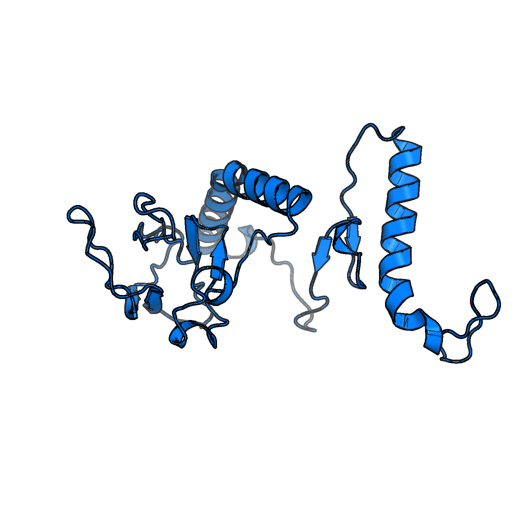lla pyogenes
  5i0e-assembly1_B  TM=7.718E-01  e=4.990E-04  Trueperella pyogenes
  5i0g-assembly1_B  TM=7.608E-01  e=5.320E-04  Trueperella pyogenes

InterPro domains:
  IPR000322 Glycoside hydrolase family 31, TIM barrel domain [PF01055] (2-69)
  IPR013780 Glycosyl hydrolase, all-beta [G3DSA:2.60.40.1180] (121-187)
  IPR017853 Glycoside hydrolase superfamily [SSF51445] (2-110)
  IPR048395 Glycosyl hydrolase family 31, C-terminal domain [PF21365] (110-160)

Organism: Ornithodoros erraticus (NCBI:txid265619)